Protein AF-A0A957WXP5-F1 (afdb_monomer_lite)

pLDDT: mean 78.43, std 17.13, range [43.69, 98.06]

Sequence (243 aa):
KDAPKIRSYVQGLFPPSYQPEFGELLRRISRIWQAFFRGQILLCLIIGVSTWLSLELAGMPGALILGAVAGALEIVPNLGPTLAMIPAVIVALIQGSDVLGPMGIDNVSFALITVGIYFLIQQLENNIIVPRVIGDSVNLHPIIVICGVVVGFSVGGVLGAFLAAPVIASMRVIGGYIHAKLLDYPPFQGRIGAEKPRIRSYRRTLKGEEIRRMLPTTNPTPQPSTERAPEEDSPPSTAPAST

Foldseek 3Di:
DCVVVVLVVVLVVDDPVCSVVVVVLVVLLVVLVVLLVQLQLVQLVVQLVLQLVLCVVQQQVPSNVLSNQLSVQSLQPPRSLVVSLVVSLVSLQPPNGPPCVVVVDHSNNSSVVSVVSSVVSSVCCVPPSCCVSNNPLQPDDVVQLVVQLVVLCVVPNPVRNSCSRSVVSSVVLVVLQVVCVVVVHDSDPDDDPPPVPPPPVPPPPPDPVNVVVPDPPDDDDDDDDDDDDDDDDDDDDDDDDDD

Radius of gyration: 37.18 Å; chains: 1; bounding box: 56×108×108 Å

Secondary structure (DSSP, 8-state):
--HHHHHHHHHHTS-GGGHHHHHHHHHHHHHHHHHHHHHHHHHHHHHHHHHHHHHHHTT-TTHHHHHHHHHHHTTSTTHHHHHHHHHHHHHHHHH--TTTGGGT--HHHHHHHHHHHHHHHHHHIIIIIHHHHHGGGG---HHHHHHHHHHHHHHHHHHHHHHHHHHHHHHHHHHHHHHHHHTT--TT-S-SS--------------HHHHHHHS---PPPPPPP-PPPP-PPP---------

Structure (mmCIF, N/CA/C/O backbone):
data_AF-A0A957WXP5-F1
#
_entry.id   AF-A0A957WXP5-F1
#
loop_
_atom_site.group_PDB
_atom_site.id
_atom_site.type_symbol
_atom_site.label_atom_id
_atom_site.label_alt_id
_atom_site.label_comp_id
_atom_site.label_asym_id
_atom_site.label_entity_id
_atom_site.label_seq_id
_atom_site.pdbx_PDB_ins_code
_atom_site.Cartn_x
_atom_site.Cartn_y
_atom_site.Cartn_z
_atom_site.occupancy
_atom_site.B_iso_or_equiv
_atom_site.auth_seq_id
_atom_site.auth_comp_id
_atom_site.auth_asym_id
_atom_site.auth_atom_id
_atom_site.pdbx_PDB_model_num
ATOM 1 N N . LYS A 1 1 ? -16.468 19.053 15.574 1.00 52.50 1 LYS A N 1
ATOM 2 C CA . LYS A 1 1 ? -16.914 19.664 16.854 1.00 52.50 1 LYS A CA 1
ATOM 3 C C . LYS A 1 1 ? -18.013 18.836 17.548 1.00 52.50 1 LYS A C 1
ATOM 5 O O . LYS A 1 1 ? -18.271 19.085 18.717 1.00 52.50 1 LYS A O 1
ATOM 10 N N . ASP A 1 2 ? -18.561 17.795 16.903 1.00 60.50 2 ASP A N 1
ATOM 11 C CA . ASP A 1 2 ? -19.749 17.060 17.395 1.00 60.50 2 ASP A CA 1
ATOM 12 C C . ASP A 1 2 ? -19.465 15.721 18.087 1.00 60.50 2 ASP A C 1
ATOM 14 O O . ASP A 1 2 ? -20.341 15.160 18.742 1.00 60.50 2 ASP A O 1
ATOM 18 N N . ALA A 1 3 ? -18.219 15.242 18.028 1.00 62.47 3 ALA A N 1
ATOM 19 C CA . ALA A 1 3 ? -17.779 14.031 18.718 1.00 62.47 3 ALA A CA 1
ATOM 20 C C . ALA A 1 3 ? -18.178 13.957 20.214 1.00 62.47 3 ALA A C 1
ATOM 22 O O . ALA A 1 3 ? -18.646 12.897 20.636 1.00 62.47 3 ALA A O 1
ATOM 23 N N . PRO A 1 4 ? -18.068 15.030 21.032 1.00 65.81 4 PRO A N 1
ATOM 24 C CA . PRO A 1 4 ? -18.479 14.954 22.435 1.00 65.81 4 PRO A CA 1
ATOM 25 C C . PRO A 1 4 ? -20.002 14.866 22.621 1.00 65.81 4 PRO A C 1
ATOM 27 O O . PRO A 1 4 ? -20.442 14.173 23.534 1.00 65.81 4 PRO A O 1
ATOM 30 N N . LYS A 1 5 ? -20.804 15.494 21.744 1.00 66.56 5 LYS A N 1
ATOM 31 C CA . LYS A 1 5 ? -22.279 15.464 21.811 1.00 66.56 5 LYS A CA 1
ATOM 32 C C . LYS A 1 5 ? -22.851 14.107 21.396 1.00 66.56 5 LYS A C 1
ATOM 34 O O . LYS A 1 5 ? -23.776 13.610 22.031 1.00 66.56 5 LYS A O 1
ATOM 39 N N 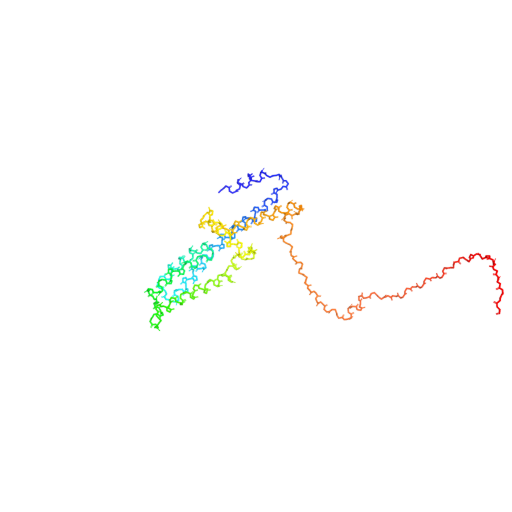. ILE A 1 6 ? -22.272 13.484 20.368 1.00 66.31 6 ILE A N 1
ATOM 40 C CA . ILE A 1 6 ? -22.652 12.129 19.939 1.00 66.31 6 ILE A CA 1
ATOM 41 C C . ILE A 1 6 ? -22.314 11.126 21.047 1.00 66.31 6 ILE A C 1
ATOM 43 O O . ILE A 1 6 ? -23.125 10.265 21.377 1.00 66.31 6 ILE A O 1
ATOM 47 N N . ARG A 1 7 ? -21.149 11.278 21.689 1.00 62.97 7 ARG A N 1
ATOM 48 C CA . ARG A 1 7 ? -20.733 10.408 22.795 1.00 62.97 7 ARG A CA 1
ATOM 49 C C . ARG A 1 7 ? -21.708 10.457 23.973 1.00 62.97 7 ARG A C 1
ATOM 51 O O . ARG A 1 7 ? -22.069 9.399 24.475 1.00 62.97 7 ARG A O 1
ATOM 58 N N . SER A 1 8 ? -22.146 11.644 24.395 1.00 65.00 8 SER A N 1
ATOM 59 C CA . SER A 1 8 ? -23.083 11.783 25.518 1.00 65.00 8 SER A CA 1
ATOM 60 C C . SER A 1 8 ? -24.491 11.283 25.182 1.00 65.00 8 SER A C 1
ATOM 62 O O . SER A 1 8 ? -25.132 10.676 26.033 1.00 65.00 8 SER A O 1
ATOM 64 N N . TYR A 1 9 ? -24.954 11.475 23.942 1.00 67.94 9 TYR A N 1
ATOM 65 C CA . TYR A 1 9 ? -26.257 10.972 23.495 1.00 67.94 9 TYR A CA 1
ATOM 66 C C . TYR A 1 9 ? -26.295 9.439 23.450 1.00 67.94 9 TYR A C 1
ATOM 68 O O . TYR A 1 9 ? -27.204 8.821 23.995 1.00 67.94 9 TYR A O 1
ATOM 76 N N . VAL A 1 10 ? -25.260 8.811 22.881 1.00 62.38 10 VAL A N 1
ATOM 77 C CA . VAL A 1 10 ? -25.168 7.346 22.810 1.00 62.38 10 VAL A CA 1
ATOM 78 C C . VAL A 1 10 ? -24.965 6.727 24.200 1.00 62.38 10 VAL A C 1
ATOM 80 O O . VAL A 1 10 ? -25.511 5.665 24.477 1.00 62.38 10 VAL A O 1
ATOM 83 N N . GLN A 1 11 ? -24.243 7.393 25.110 1.00 59.03 11 GLN A N 1
ATOM 84 C CA . GLN A 1 11 ? -24.116 6.943 26.504 1.00 59.03 11 GLN A CA 1
ATOM 85 C C . GLN A 1 11 ? -25.453 6.973 27.261 1.00 59.03 11 GLN A C 1
ATOM 87 O O . GLN A 1 11 ? -25.699 6.087 28.076 1.00 59.03 11 GLN A O 1
ATOM 92 N N . GLY A 1 12 ? -26.330 7.935 26.961 1.00 62.00 12 GLY A N 1
ATOM 93 C CA . GLY A 1 12 ? -27.662 8.043 27.564 1.00 62.00 12 GLY A CA 1
ATOM 94 C C . GLY A 1 12 ? -28.645 6.936 27.165 1.00 62.00 12 GLY A C 1
ATOM 95 O O . GLY A 1 12 ? -29.648 6.756 27.847 1.00 62.00 12 GLY A O 1
ATOM 96 N N . LEU A 1 13 ? -28.357 6.172 26.105 1.00 69.25 13 LEU A N 1
ATOM 97 C CA . LEU A 1 13 ? -29.184 5.038 25.667 1.00 69.25 13 LEU A CA 1
ATOM 98 C C . LEU A 1 13 ? -28.943 3.759 26.488 1.00 69.25 13 LEU A C 1
ATOM 100 O O . LEU A 1 13 ? -29.697 2.799 26.351 1.00 69.25 13 LEU A O 1
ATOM 104 N N . PHE A 1 14 ? -27.909 3.733 27.337 1.00 63.19 14 PHE A N 1
ATOM 105 C CA . PHE A 1 14 ? -27.557 2.574 28.158 1.00 63.19 14 PHE A CA 1
ATOM 106 C C . PHE A 1 14 ? -27.759 2.852 29.657 1.00 63.19 14 PHE A C 1
ATOM 108 O O . PHE A 1 14 ? -27.461 3.958 30.118 1.00 63.19 14 PHE A O 1
ATOM 115 N N . PRO A 1 15 ? -28.199 1.847 30.444 1.00 70.56 15 PRO A N 1
ATOM 116 C CA . PRO A 1 15 ? -28.320 1.966 31.895 1.00 70.56 15 PRO A CA 1
ATOM 117 C C . PRO A 1 15 ? -27.010 2.452 32.549 1.00 70.56 15 PRO A C 1
ATOM 119 O O . PRO A 1 15 ? -25.931 2.040 32.102 1.00 70.56 15 PRO A O 1
ATOM 122 N N . PRO A 1 16 ? -27.067 3.257 33.632 1.00 66.12 16 PRO A N 1
ATOM 123 C CA . PRO A 1 16 ? -25.885 3.825 34.296 1.00 66.12 16 PRO A CA 1
ATOM 124 C C . PRO A 1 16 ? -24.808 2.788 34.645 1.00 66.12 16 PRO A C 1
ATOM 126 O O . PRO A 1 16 ? -23.617 3.058 34.502 1.00 66.12 16 PRO A O 1
ATOM 129 N N . SER A 1 17 ? -25.229 1.573 35.010 1.00 66.12 17 SER A N 1
ATOM 130 C CA . SER A 1 17 ? -24.358 0.447 35.367 1.00 66.12 17 SER A CA 1
ATOM 131 C C . SER A 1 17 ? -23.424 -0.008 34.237 1.00 66.12 17 SER A C 1
ATOM 133 O O . SER A 1 17 ? -22.378 -0.584 34.510 1.00 66.12 17 SER A O 1
ATOM 135 N N . TYR A 1 18 ? -23.762 0.268 32.972 1.00 70.81 18 TYR A N 1
ATOM 136 C CA . TYR A 1 18 ? -23.000 -0.185 31.800 1.00 70.81 18 TYR A CA 1
ATOM 137 C C . TYR A 1 18 ? -22.227 0.927 31.080 1.00 70.81 18 TYR A C 1
ATOM 139 O O . TYR A 1 18 ? -21.412 0.645 30.198 1.00 70.81 18 TYR A O 1
ATOM 147 N N . GLN A 1 19 ? -22.419 2.191 31.462 1.00 72.94 19 GLN A N 1
ATOM 148 C CA . GLN A 1 19 ? -21.689 3.315 30.872 1.00 72.94 19 GLN A CA 1
ATOM 149 C C . GLN A 1 19 ? -20.150 3.224 30.950 1.00 72.94 19 GLN A C 1
ATOM 151 O O . GLN A 1 19 ? -19.507 3.574 29.951 1.00 72.94 19 GLN A O 1
ATOM 156 N N . PRO A 1 20 ? -19.515 2.761 32.050 1.00 76.00 20 PRO A N 1
ATOM 157 C CA . PRO A 1 20 ? -18.055 2.644 32.089 1.00 76.00 20 PRO A CA 1
ATOM 158 C C . PRO A 1 20 ? -17.523 1.583 31.112 1.00 76.00 20 PRO A C 1
ATOM 160 O O . PRO A 1 20 ? -16.516 1.821 30.440 1.00 76.00 20 PRO A O 1
ATOM 163 N N . GLU A 1 21 ? -18.230 0.459 30.961 1.00 79.94 21 GLU A N 1
ATOM 164 C CA . GLU A 1 21 ? -17.909 -0.589 29.984 1.00 79.94 21 GLU A CA 1
ATOM 165 C C . GLU A 1 21 ? -18.048 -0.082 28.546 1.00 79.94 21 GLU A C 1
ATOM 167 O O . GLU A 1 21 ? -17.151 -0.255 27.720 1.00 79.94 21 GLU A O 1
ATOM 172 N N . PHE A 1 22 ? -19.151 0.603 28.246 1.00 80.25 22 PHE A N 1
ATOM 173 C CA . PHE A 1 22 ? -19.397 1.156 26.920 1.00 80.25 22 PHE A CA 1
ATOM 174 C C . PHE A 1 22 ? -18.365 2.233 26.545 1.00 80.25 22 PHE A C 1
ATOM 176 O O . PHE A 1 22 ? -17.876 2.293 25.414 1.00 80.25 22 PHE A O 1
ATOM 183 N N . GLY A 1 23 ? -17.960 3.057 27.517 1.00 83.25 23 GLY A N 1
ATOM 184 C CA . GLY A 1 23 ? -16.882 4.028 27.341 1.00 83.25 23 GLY A CA 1
ATOM 185 C C . GLY A 1 23 ? -15.530 3.381 27.022 1.00 83.25 23 GLY A C 1
ATOM 186 O O . GLY A 1 23 ? -14.735 3.960 26.281 1.00 83.25 23 GLY A O 1
ATOM 187 N N . GLU A 1 24 ? -15.248 2.194 27.556 1.00 84.75 24 GLU A N 1
ATOM 188 C CA . GLU A 1 24 ? -14.055 1.412 27.214 1.00 84.75 24 GLU A CA 1
ATOM 189 C C . GLU A 1 24 ? -14.157 0.777 25.820 1.00 84.75 24 GLU A C 1
ATOM 191 O O . GLU A 1 24 ? -13.215 0.883 25.032 1.00 84.75 24 GLU A O 1
ATOM 196 N N . LEU A 1 25 ? -15.317 0.214 25.465 1.00 86.56 25 LEU A N 1
ATOM 197 C CA . LEU A 1 25 ? -15.583 -0.329 24.130 1.00 86.56 25 LEU A CA 1
ATOM 198 C C . LEU A 1 25 ? -15.336 0.719 23.033 1.00 86.56 25 LEU A C 1
ATOM 200 O O . LEU A 1 25 ? -14.563 0.482 22.101 1.00 86.56 25 LEU A O 1
ATOM 204 N N . LEU A 1 26 ? -15.924 1.911 23.180 1.00 86.44 26 LEU A N 1
ATOM 205 C CA . LEU A 1 26 ? -15.733 3.014 22.236 1.00 86.44 26 LEU A CA 1
ATOM 206 C C . LEU A 1 26 ? -14.275 3.475 22.153 1.00 86.44 26 LEU A C 1
ATOM 208 O O . LEU A 1 26 ? -13.793 3.797 21.067 1.00 86.44 26 LEU A O 1
ATOM 212 N N . ARG A 1 27 ? -13.551 3.500 23.280 1.00 88.12 27 ARG A N 1
ATOM 213 C CA . ARG A 1 27 ? -12.121 3.849 23.294 1.00 88.12 27 ARG A CA 1
ATOM 214 C C . ARG A 1 27 ? -11.290 2.845 22.498 1.00 88.12 27 ARG A C 1
ATOM 216 O O . ARG A 1 27 ? -10.410 3.262 21.746 1.00 88.12 27 ARG A O 1
ATOM 223 N N . ARG A 1 28 ? -11.579 1.547 22.620 1.00 86.69 28 ARG A N 1
ATOM 224 C CA . ARG A 1 28 ? -10.890 0.487 21.865 1.00 86.69 28 ARG A CA 1
ATOM 225 C C . ARG A 1 28 ? -11.167 0.578 20.370 1.00 86.69 28 ARG A C 1
ATOM 227 O O . ARG A 1 28 ? -10.219 0.551 19.592 1.00 86.69 28 ARG A O 1
ATOM 234 N N . ILE A 1 29 ? -12.429 0.762 19.984 1.00 88.94 29 ILE A N 1
ATOM 235 C CA . ILE A 1 29 ? -12.810 0.971 18.581 1.00 88.94 29 ILE A CA 1
ATOM 236 C C . ILE A 1 29 ? -12.100 2.214 18.037 1.00 88.94 29 ILE A C 1
ATOM 238 O O . ILE A 1 29 ? -11.367 2.119 17.061 1.00 88.94 29 ILE A O 1
ATOM 242 N N . SER A 1 30 ? -12.208 3.362 18.709 1.00 88.88 30 SER A N 1
ATOM 243 C CA . SER A 1 30 ? -11.551 4.603 18.274 1.00 88.88 30 SER A CA 1
ATOM 244 C C . SER A 1 30 ? -10.040 4.431 18.073 1.00 88.88 30 SER A C 1
ATOM 246 O O . SER A 1 30 ? -9.492 4.888 17.070 1.00 88.88 30 SER A O 1
ATOM 248 N N . ARG A 1 31 ? -9.365 3.691 18.964 1.00 88.69 31 ARG A N 1
ATOM 249 C CA . ARG A 1 31 ? -7.939 3.372 18.820 1.00 88.69 31 ARG A CA 1
ATOM 250 C C . ARG A 1 31 ? -7.643 2.535 17.571 1.00 88.69 31 ARG A C 1
ATOM 252 O O . ARG A 1 31 ? -6.648 2.818 16.913 1.00 88.69 31 ARG A O 1
ATOM 259 N N . ILE A 1 32 ? -8.483 1.552 17.236 1.00 87.56 32 ILE A N 1
ATOM 260 C CA . ILE A 1 32 ? -8.343 0.740 16.012 1.00 87.56 32 ILE A CA 1
ATOM 261 C C . ILE A 1 32 ? -8.398 1.638 14.777 1.00 87.56 32 ILE A C 1
ATOM 263 O O . ILE A 1 32 ? -7.492 1.594 13.952 1.00 87.56 32 ILE A O 1
ATOM 267 N N . TRP A 1 33 ? -9.418 2.491 14.677 1.00 91.12 33 TRP A N 1
ATOM 268 C CA . TRP A 1 33 ? -9.584 3.385 13.529 1.00 91.12 33 TRP A CA 1
ATOM 269 C C . TRP A 1 33 ? -8.433 4.393 13.418 1.00 91.12 33 TRP A C 1
ATOM 271 O O . TRP A 1 33 ? -7.872 4.572 12.339 1.00 91.12 33 TRP A O 1
ATOM 281 N N . GLN A 1 34 ? -8.020 5.008 14.531 1.00 90.50 34 GLN A N 1
ATOM 282 C CA . GLN A 1 34 ? -6.881 5.933 14.548 1.00 90.50 34 GLN A CA 1
ATOM 283 C C . GLN A 1 34 ? -5.570 5.254 14.138 1.00 90.50 34 GLN A C 1
ATOM 285 O O . GLN A 1 34 ? -4.798 5.834 13.377 1.00 90.50 34 GLN A O 1
ATOM 290 N N . ALA A 1 35 ? -5.310 4.045 14.642 1.00 87.25 35 ALA A N 1
ATOM 291 C CA . ALA A 1 35 ? -4.121 3.281 14.287 1.00 87.25 35 ALA A CA 1
ATOM 292 C C . ALA A 1 35 ? -4.142 2.871 12.810 1.00 87.25 35 ALA A C 1
ATOM 294 O O . ALA A 1 35 ? -3.138 3.046 12.130 1.00 87.25 35 ALA A O 1
ATOM 295 N N . PHE A 1 36 ? -5.290 2.409 12.306 1.00 87.38 36 PHE A N 1
ATOM 296 C CA . PHE A 1 36 ? -5.464 2.014 10.911 1.00 87.38 36 PHE A CA 1
ATOM 297 C C . PHE A 1 36 ? -5.185 3.169 9.946 1.00 87.38 36 PHE A C 1
ATOM 299 O O . PHE A 1 36 ? -4.319 3.038 9.091 1.00 87.38 36 PHE A O 1
ATOM 306 N N . PHE A 1 37 ? -5.832 4.328 10.113 1.00 90.25 37 PHE A N 1
ATOM 307 C CA . PHE A 1 37 ? -5.615 5.460 9.202 1.00 90.25 37 PHE A CA 1
ATOM 308 C C . PHE A 1 37 ? -4.179 5.989 9.244 1.00 90.25 37 PHE A C 1
ATOM 310 O O . PHE A 1 37 ? -3.608 6.312 8.205 1.00 90.25 37 PHE A O 1
ATOM 317 N N . ARG A 1 38 ? -3.575 6.061 10.439 1.00 91.38 38 ARG A N 1
ATOM 318 C CA . ARG A 1 38 ? -2.167 6.462 10.584 1.00 91.38 38 ARG A CA 1
ATOM 319 C C . ARG A 1 38 ? -1.230 5.456 9.922 1.00 91.38 38 ARG A C 1
ATOM 321 O O . ARG A 1 38 ? -0.284 5.867 9.260 1.00 91.38 38 ARG A O 1
ATOM 328 N N . GLY A 1 39 ? -1.508 4.167 10.102 1.00 89.50 39 GLY A N 1
ATOM 329 C CA . GLY A 1 39 ? -0.775 3.081 9.468 1.00 89.50 39 GLY A CA 1
ATOM 330 C C . GLY A 1 39 ? -0.881 3.147 7.951 1.00 89.50 39 GLY A C 1
ATOM 331 O O . GLY A 1 39 ? 0.145 3.091 7.286 1.00 89.50 39 GLY A O 1
ATOM 332 N N . GLN A 1 40 ? -2.081 3.368 7.409 1.00 90.38 40 GLN A N 1
ATOM 333 C CA . GLN A 1 40 ? -2.288 3.409 5.964 1.00 90.38 40 GLN A CA 1
ATOM 334 C C . GLN A 1 40 ? -1.543 4.562 5.299 1.00 90.38 40 GLN A C 1
ATOM 336 O O . GLN A 1 40 ? -0.856 4.350 4.309 1.00 90.38 40 GLN A O 1
ATOM 341 N N . ILE A 1 41 ? -1.631 5.773 5.857 1.00 93.31 41 ILE A N 1
ATOM 342 C CA . ILE A 1 41 ? -0.913 6.936 5.314 1.00 93.31 41 ILE A CA 1
ATOM 343 C C . ILE A 1 41 ? 0.596 6.668 5.297 1.00 93.31 41 ILE A C 1
ATOM 345 O O . ILE A 1 41 ? 1.278 6.993 4.326 1.00 93.31 41 ILE A O 1
ATOM 349 N N . LEU A 1 42 ? 1.115 6.050 6.363 1.00 93.94 42 LEU A N 1
ATOM 350 C CA . LEU A 1 42 ? 2.520 5.672 6.440 1.00 93.94 42 LEU A CA 1
ATOM 351 C C . LEU A 1 42 ? 2.876 4.593 5.406 1.00 93.94 42 LEU A C 1
ATOM 353 O O . LEU A 1 42 ? 3.926 4.696 4.781 1.00 93.94 42 LEU A O 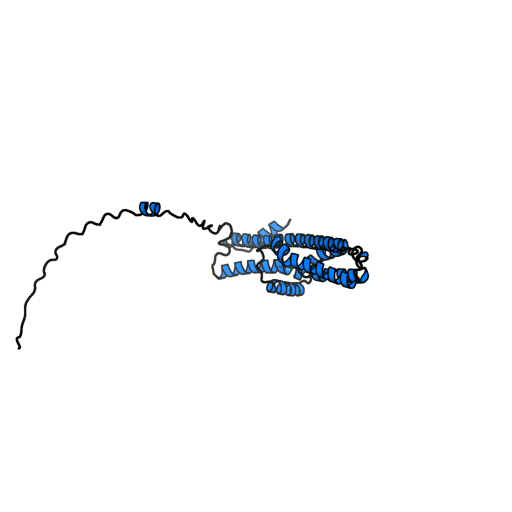1
ATOM 357 N N . LEU A 1 43 ? 2.007 3.600 5.195 1.00 91.56 43 LEU A N 1
ATOM 358 C CA . LEU A 1 43 ? 2.188 2.551 4.190 1.00 91.56 43 LEU A CA 1
ATOM 359 C C . LEU A 1 43 ? 2.254 3.146 2.780 1.00 91.56 43 LEU A C 1
ATOM 361 O O . LEU A 1 43 ? 3.240 2.929 2.084 1.00 91.56 43 LEU A O 1
ATOM 365 N N . CYS A 1 44 ? 1.282 3.986 2.412 1.00 94.12 44 CYS A N 1
ATOM 366 C CA . CYS A 1 44 ? 1.252 4.693 1.132 1.00 94.12 44 CYS A CA 1
ATOM 367 C C . CYS A 1 44 ? 2.546 5.475 0.878 1.00 94.12 44 CYS A C 1
ATOM 369 O O . CYS A 1 44 ? 3.104 5.428 -0.218 1.00 94.12 44 CYS A O 1
ATOM 371 N N . LEU A 1 45 ? 3.055 6.169 1.902 1.00 95.81 45 LEU A N 1
ATOM 372 C CA . LEU A 1 45 ? 4.300 6.924 1.796 1.00 95.81 45 LEU A CA 1
ATOM 373 C C . LEU A 1 45 ? 5.516 6.004 1.625 1.00 95.81 45 LEU A C 1
ATOM 375 O O . LEU A 1 45 ? 6.343 6.244 0.749 1.00 95.81 45 LEU A O 1
ATOM 379 N N . ILE A 1 46 ? 5.631 4.955 2.445 1.00 95.06 46 ILE A N 1
ATOM 380 C CA . ILE A 1 46 ? 6.756 4.013 2.387 1.00 95.06 46 ILE A CA 1
ATOM 381 C C . ILE A 1 46 ? 6.783 3.296 1.036 1.00 95.06 46 ILE A C 1
ATOM 383 O O . ILE A 1 46 ? 7.836 3.237 0.401 1.00 95.06 46 ILE A O 1
ATOM 387 N N . ILE A 1 47 ? 5.644 2.777 0.575 1.00 94.81 47 ILE A N 1
ATOM 388 C CA . ILE A 1 47 ? 5.542 2.056 -0.698 1.00 94.81 47 ILE A CA 1
ATOM 389 C C . ILE A 1 47 ? 5.790 2.997 -1.873 1.00 94.81 47 ILE A C 1
ATOM 391 O O . ILE A 1 47 ? 6.588 2.668 -2.748 1.00 94.81 47 ILE A O 1
ATOM 395 N N . GLY A 1 48 ? 5.211 4.199 -1.869 1.00 96.19 48 GLY A N 1
ATOM 396 C CA . GLY A 1 48 ? 5.439 5.156 -2.950 1.00 96.19 48 GLY A CA 1
ATOM 397 C C . GLY A 1 48 ? 6.901 5.593 -3.069 1.00 96.19 48 GLY A C 1
ATOM 398 O O . GLY A 1 48 ? 7.469 5.569 -4.161 1.00 96.19 48 GLY A O 1
ATOM 399 N N . VAL A 1 49 ? 7.548 5.921 -1.944 1.00 97.81 49 VAL A N 1
ATOM 400 C CA . VAL A 1 49 ? 8.960 6.342 -1.922 1.00 97.81 49 VAL A CA 1
ATOM 401 C C . VAL A 1 49 ? 9.900 5.183 -2.251 1.00 97.81 49 VAL A C 1
ATOM 403 O O . VAL A 1 49 ? 10.827 5.361 -3.036 1.00 97.81 49 VAL A O 1
ATOM 406 N N . SER A 1 50 ? 9.674 3.993 -1.688 1.00 96.31 50 SER A N 1
ATOM 407 C CA . SER A 1 50 ? 10.512 2.821 -1.982 1.00 96.31 50 SER A CA 1
ATOM 408 C C . SER A 1 50 ? 10.399 2.387 -3.441 1.00 96.31 50 SER A C 1
ATOM 410 O O . SER A 1 50 ? 11.417 2.065 -4.052 1.00 96.31 50 SER A O 1
ATOM 412 N N . THR A 1 51 ? 9.199 2.449 -4.022 1.00 96.62 51 THR A N 1
ATOM 413 C CA . THR A 1 51 ? 8.969 2.167 -5.443 1.00 96.62 51 THR A CA 1
ATOM 414 C C . THR A 1 51 ? 9.651 3.202 -6.321 1.00 96.62 51 THR A C 1
ATOM 416 O O . THR A 1 51 ? 10.399 2.821 -7.217 1.00 96.62 51 THR A O 1
ATOM 419 N N . TRP A 1 52 ? 9.466 4.497 -6.037 1.00 97.88 52 TRP A N 1
ATOM 420 C CA . TRP A 1 52 ? 10.151 5.559 -6.775 1.00 97.88 52 TRP A CA 1
ATOM 421 C C . TRP A 1 52 ? 11.666 5.358 -6.754 1.00 97.88 52 TRP A C 1
ATOM 423 O O . TRP A 1 52 ? 12.264 5.255 -7.817 1.00 97.88 52 TRP A O 1
ATOM 433 N N . LEU A 1 53 ? 12.276 5.226 -5.572 1.00 98.06 53 LEU A N 1
ATOM 434 C CA . LEU A 1 53 ? 13.726 5.066 -5.451 1.00 98.06 53 LEU A CA 1
ATOM 435 C C . LEU A 1 53 ? 14.231 3.820 -6.178 1.00 98.06 53 LEU A C 1
ATOM 437 O O . LEU A 1 53 ? 15.256 3.871 -6.846 1.00 98.06 53 LEU A O 1
ATOM 441 N N . SER A 1 54 ? 13.511 2.704 -6.074 1.00 97.44 54 SER A N 1
ATOM 442 C CA . SER A 1 54 ? 13.931 1.446 -6.696 1.00 97.44 54 SER A CA 1
ATOM 443 C C . SER A 1 54 ? 13.854 1.511 -8.225 1.00 97.44 54 SER A C 1
ATOM 445 O O . SER A 1 54 ? 14.752 1.021 -8.904 1.00 97.44 54 SER A O 1
ATOM 447 N N . LEU A 1 55 ? 12.810 2.145 -8.769 1.00 97.31 55 LEU A N 1
ATOM 448 C CA . LEU A 1 55 ? 12.651 2.360 -10.209 1.00 97.31 55 LEU A CA 1
ATOM 449 C C . LEU A 1 55 ? 13.625 3.417 -10.746 1.00 97.31 55 LEU A C 1
ATOM 451 O O . LEU A 1 55 ? 14.188 3.227 -11.819 1.00 97.31 55 LEU A O 1
ATOM 455 N N . GLU A 1 56 ? 13.869 4.489 -9.993 1.00 97.62 56 GLU A N 1
ATOM 456 C CA . GLU A 1 56 ? 14.841 5.536 -10.330 1.00 97.62 56 GLU A CA 1
ATOM 457 C C . GLU A 1 56 ? 16.255 4.949 -10.426 1.00 97.62 56 GLU A C 1
ATOM 459 O O . GLU A 1 56 ? 16.953 5.159 -11.413 1.00 97.62 56 GLU A O 1
ATOM 464 N N . LEU A 1 57 ? 16.654 4.130 -9.445 1.00 96.69 57 LEU A N 1
ATOM 465 C CA . LEU A 1 57 ? 17.942 3.429 -9.457 1.00 96.69 57 LEU A CA 1
ATOM 466 C C . LEU A 1 57 ? 18.070 2.450 -10.630 1.00 96.69 57 LEU A C 1
ATOM 468 O O . LEU A 1 57 ? 19.174 2.212 -11.115 1.00 96.69 57 LEU A O 1
ATOM 472 N N . ALA A 1 58 ? 16.952 1.893 -11.094 1.00 95.44 58 ALA A N 1
ATOM 473 C CA . ALA A 1 58 ? 16.902 1.038 -12.272 1.00 95.44 58 ALA A CA 1
ATOM 474 C C . ALA A 1 58 ? 16.840 1.832 -13.596 1.00 95.44 58 ALA A C 1
ATOM 476 O O . ALA A 1 58 ? 16.804 1.223 -14.665 1.00 95.44 58 ALA A O 1
ATOM 477 N N . GLY A 1 59 ? 16.826 3.169 -13.550 1.00 95.50 59 GLY A N 1
ATOM 478 C CA . GLY A 1 59 ? 16.759 4.040 -14.724 1.00 95.50 59 GLY A CA 1
ATOM 479 C C . GLY A 1 59 ? 15.398 4.036 -15.418 1.00 95.50 59 GLY A C 1
ATOM 480 O O . GLY A 1 59 ? 15.350 4.106 -16.640 1.00 95.50 59 GLY A O 1
ATOM 481 N N . MET A 1 60 ? 14.305 3.870 -14.670 1.00 97.31 60 MET A N 1
ATOM 482 C CA . MET A 1 60 ? 12.947 3.841 -15.217 1.00 97.31 60 MET A CA 1
ATOM 483 C C . MET A 1 60 ? 12.463 5.247 -15.616 1.00 97.31 60 MET A C 1
ATOM 485 O O . MET A 1 60 ? 12.331 6.112 -14.740 1.00 97.31 60 MET A O 1
ATOM 489 N N . PRO A 1 61 ? 12.064 5.467 -16.881 1.00 95.31 61 PRO A N 1
ATOM 490 C CA . PRO A 1 61 ? 11.451 6.721 -17.296 1.00 95.31 61 PRO A CA 1
ATOM 491 C C . PRO A 1 61 ? 10.166 7.005 -16.509 1.00 95.31 61 PRO A C 1
ATOM 493 O O . PRO A 1 61 ? 9.250 6.183 -16.437 1.00 95.31 61 PRO A O 1
ATOM 496 N N . GLY A 1 62 ? 10.085 8.184 -15.890 1.00 95.44 62 GLY A N 1
ATOM 497 C CA . GLY A 1 62 ? 8.921 8.565 -15.085 1.00 95.44 62 GLY A CA 1
ATOM 498 C C . GLY A 1 62 ? 8.786 7.803 -13.760 1.00 95.44 62 GLY A C 1
ATOM 499 O O . GLY A 1 62 ? 7.676 7.723 -13.226 1.00 95.44 62 GLY A O 1
ATOM 500 N N . ALA A 1 63 ? 9.886 7.279 -13.202 1.00 97.12 63 ALA A N 1
ATOM 501 C CA . ALA A 1 63 ? 9.913 6.565 -11.920 1.00 97.12 63 ALA A CA 1
ATOM 502 C C . ALA A 1 63 ? 9.147 7.282 -10.794 1.00 97.12 63 ALA A C 1
ATOM 504 O O . ALA A 1 63 ? 8.425 6.635 -10.037 1.00 97.12 63 ALA A O 1
ATOM 505 N N . LEU A 1 64 ? 9.253 8.614 -10.697 1.00 97.56 64 LEU A N 1
ATOM 506 C CA . LEU A 1 64 ? 8.538 9.405 -9.688 1.00 97.56 64 LEU A CA 1
ATOM 507 C C . LEU A 1 64 ? 7.014 9.306 -9.832 1.00 97.56 64 LEU A C 1
ATOM 509 O O . LEU A 1 64 ? 6.307 9.149 -8.838 1.00 97.56 64 LEU A O 1
ATOM 513 N N . ILE A 1 65 ? 6.503 9.376 -11.065 1.00 97.44 65 ILE A N 1
ATOM 514 C CA . ILE A 1 65 ? 5.065 9.263 -11.343 1.00 97.44 65 ILE A CA 1
ATOM 515 C C . ILE A 1 65 ? 4.596 7.848 -11.006 1.00 97.44 65 ILE A C 1
ATOM 517 O O . ILE A 1 65 ? 3.583 7.685 -10.329 1.00 97.44 65 ILE A O 1
ATOM 521 N N . LEU A 1 66 ? 5.351 6.828 -11.421 1.00 96.69 66 LEU A N 1
ATOM 522 C CA . LEU A 1 66 ? 5.037 5.430 -11.124 1.00 96.69 66 LEU A CA 1
ATOM 523 C C . LEU A 1 66 ? 5.059 5.146 -9.615 1.00 96.69 66 LEU A C 1
ATOM 525 O O . LEU A 1 66 ? 4.149 4.499 -9.105 1.00 96.69 66 LEU A O 1
ATOM 529 N N . GLY A 1 67 ? 6.035 5.687 -8.884 1.00 96.75 67 GLY A N 1
ATOM 530 C CA . GLY A 1 67 ? 6.091 5.595 -7.426 1.00 96.75 67 GLY A CA 1
ATOM 531 C C . GLY A 1 67 ? 4.929 6.318 -6.742 1.00 96.75 67 GLY A C 1
ATOM 532 O O . GLY A 1 67 ? 4.324 5.775 -5.820 1.00 96.75 67 GLY A O 1
ATOM 533 N N . ALA A 1 68 ? 4.538 7.501 -7.221 1.00 96.88 68 ALA A N 1
ATOM 534 C CA . ALA A 1 68 ? 3.361 8.204 -6.708 1.00 96.88 68 ALA A CA 1
ATOM 535 C C . ALA A 1 68 ? 2.065 7.409 -6.946 1.00 96.88 68 ALA A C 1
ATOM 537 O O . ALA A 1 68 ? 1.234 7.306 -6.043 1.00 96.88 68 ALA A O 1
ATOM 538 N N . VAL A 1 69 ? 1.910 6.802 -8.128 1.00 95.44 69 VAL A N 1
ATOM 539 C CA . VAL A 1 69 ? 0.786 5.908 -8.444 1.00 95.44 69 VAL A CA 1
ATOM 540 C C . VAL A 1 69 ? 0.795 4.683 -7.531 1.00 95.44 69 VAL A C 1
ATOM 542 O O . VAL A 1 69 ? -0.249 4.348 -6.979 1.00 95.44 69 VAL A O 1
ATOM 545 N N . ALA A 1 70 ? 1.954 4.059 -7.307 1.00 95.06 70 ALA A N 1
ATOM 546 C CA . ALA A 1 70 ? 2.084 2.930 -6.390 1.00 95.06 70 ALA A CA 1
ATOM 547 C C . ALA A 1 70 ? 1.647 3.296 -4.966 1.00 95.06 70 ALA A C 1
ATOM 549 O O . ALA A 1 70 ? 0.787 2.629 -4.398 1.00 95.06 70 ALA A O 1
ATOM 550 N N . GLY A 1 71 ? 2.150 4.409 -4.424 1.00 94.81 71 GLY A N 1
ATOM 551 C CA . GLY A 1 71 ? 1.753 4.892 -3.102 1.00 94.81 71 GLY A CA 1
ATOM 552 C C . GLY A 1 71 ? 0.268 5.263 -3.003 1.00 94.81 71 GLY A C 1
ATOM 553 O O . GLY A 1 71 ? -0.355 5.033 -1.969 1.00 94.81 71 GLY A O 1
ATOM 554 N N . ALA A 1 72 ? -0.330 5.807 -4.067 1.00 93.69 72 ALA A N 1
ATOM 555 C CA . ALA A 1 72 ? -1.757 6.127 -4.093 1.00 93.69 72 ALA A CA 1
ATOM 556 C C . ALA A 1 72 ? -2.638 4.869 -4.156 1.00 93.69 72 ALA A C 1
ATOM 558 O O . ALA A 1 72 ? -3.638 4.776 -3.443 1.00 93.69 72 ALA A O 1
ATOM 559 N N . LEU A 1 73 ? -2.264 3.889 -4.983 1.00 91.69 73 LEU A N 1
ATOM 560 C CA . LEU A 1 73 ? -2.980 2.619 -5.096 1.00 91.69 73 LEU A CA 1
ATOM 561 C C . LEU A 1 73 ? -2.834 1.762 -3.829 1.00 91.69 73 LEU A C 1
ATOM 563 O O . LEU A 1 73 ? -3.740 0.989 -3.517 1.00 91.69 73 LEU A O 1
ATOM 567 N N . GLU A 1 74 ? -1.771 1.975 -3.048 1.00 91.00 74 GLU A N 1
ATOM 568 C CA . GLU A 1 74 ? -1.564 1.358 -1.731 1.00 91.00 74 GLU A CA 1
ATOM 569 C C . GLU A 1 74 ? -2.658 1.698 -0.712 1.00 91.00 74 GLU A C 1
ATOM 571 O O . GLU A 1 74 ? -2.729 1.080 0.341 1.00 91.00 74 GLU A O 1
ATOM 576 N N . ILE A 1 75 ? -3.573 2.638 -0.992 1.00 86.38 75 ILE A N 1
ATOM 577 C CA . ILE A 1 75 ? -4.759 2.851 -0.145 1.00 86.38 75 ILE A CA 1
ATOM 578 C C . ILE A 1 75 ? -5.523 1.542 0.085 1.00 86.38 75 ILE A C 1
ATOM 580 O O . ILE A 1 75 ? -6.092 1.370 1.160 1.00 86.38 75 ILE A O 1
ATOM 584 N N . VAL A 1 76 ? -5.528 0.619 -0.881 1.00 81.19 76 VAL A N 1
ATOM 585 C CA . VAL A 1 76 ? -6.093 -0.720 -0.698 1.00 81.19 76 VAL A CA 1
ATOM 586 C C . VAL A 1 76 ? -4.947 -1.727 -0.516 1.00 81.19 76 VAL A C 1
ATOM 588 O O . VAL A 1 76 ? -4.311 -2.087 -1.511 1.00 81.19 76 VAL A O 1
ATOM 591 N N . PRO A 1 77 ? -4.698 -2.211 0.720 1.00 73.25 77 PRO A N 1
ATOM 592 C CA . PRO A 1 77 ? -3.562 -3.084 1.016 1.00 73.25 77 PRO A CA 1
ATOM 593 C C . PRO A 1 77 ? -3.507 -4.312 0.106 1.00 73.25 77 PRO A C 1
ATOM 595 O O . PRO A 1 77 ? -4.547 -4.921 -0.173 1.00 73.25 77 PRO A O 1
ATOM 598 N N . ASN A 1 78 ? -2.301 -4.723 -0.296 1.00 72.19 78 ASN A N 1
ATOM 599 C CA . ASN A 1 78 ? -2.003 -5.845 -1.207 1.00 72.19 78 ASN A CA 1
ATOM 600 C C . ASN A 1 78 ? -2.479 -5.672 -2.666 1.00 72.19 78 ASN A C 1
ATOM 602 O O . ASN A 1 78 ? -1.904 -6.265 -3.581 1.00 72.19 78 ASN A O 1
ATOM 606 N N . LEU A 1 79 ? -3.535 -4.891 -2.914 1.00 77.44 79 LEU A N 1
ATOM 607 C CA . LEU A 1 79 ? -4.021 -4.616 -4.270 1.00 77.44 79 LEU A CA 1
ATOM 608 C C . LEU A 1 79 ? -3.206 -3.509 -4.942 1.00 77.44 79 LEU A C 1
ATOM 610 O O . LEU A 1 79 ? -2.960 -3.583 -6.146 1.00 77.44 79 LEU A O 1
ATOM 614 N N . GLY A 1 80 ? -2.757 -2.523 -4.165 1.00 79.56 80 GLY A N 1
ATOM 615 C CA . GLY A 1 80 ? -2.012 -1.367 -4.651 1.00 79.56 80 GLY A CA 1
ATOM 616 C C . GLY A 1 80 ? -0.774 -1.693 -5.490 1.00 79.56 80 GLY A C 1
ATOM 617 O O . GLY A 1 80 ? -0.742 -1.319 -6.667 1.00 79.56 80 GLY A O 1
ATOM 618 N N . PRO A 1 81 ? 0.215 -2.429 -4.952 1.00 79.19 81 PRO A N 1
ATOM 619 C CA . PRO A 1 81 ? 1.474 -2.693 -5.645 1.00 79.19 81 PRO A CA 1
ATOM 620 C C . PRO A 1 81 ? 1.267 -3.593 -6.860 1.00 79.19 81 PRO A C 1
ATOM 622 O O . PRO A 1 81 ? 1.870 -3.374 -7.910 1.00 79.19 81 PRO A O 1
ATOM 625 N N . THR A 1 82 ? 0.349 -4.559 -6.750 1.00 86.06 82 THR A N 1
ATOM 626 C CA . THR A 1 82 ? -0.022 -5.458 -7.850 1.00 86.06 82 THR A CA 1
ATOM 627 C C . THR A 1 82 ? -0.579 -4.679 -9.042 1.00 86.06 82 THR A C 1
ATOM 629 O O . THR A 1 82 ? -0.190 -4.924 -10.183 1.00 86.06 82 THR A O 1
ATOM 632 N N . LEU A 1 83 ? -1.472 -3.714 -8.794 1.00 90.06 83 LEU A N 1
ATOM 633 C CA . LEU A 1 83 ? -2.047 -2.880 -9.851 1.00 90.06 83 LEU A CA 1
ATOM 634 C C . LEU A 1 83 ? -1.043 -1.856 -10.390 1.00 90.06 83 LEU A C 1
ATOM 636 O O . LEU A 1 83 ? -1.006 -1.626 -11.597 1.00 90.06 83 LEU A O 1
ATOM 640 N N . ALA A 1 84 ? -0.212 -1.272 -9.525 1.00 92.69 84 ALA A N 1
ATOM 641 C CA . ALA A 1 84 ? 0.810 -0.297 -9.906 1.00 92.69 84 ALA A CA 1
ATOM 642 C C . ALA A 1 84 ? 1.931 -0.897 -10.769 1.00 92.69 84 ALA A C 1
ATOM 644 O O . ALA A 1 84 ? 2.502 -0.210 -11.617 1.00 92.69 84 ALA A O 1
ATOM 645 N N . MET A 1 85 ? 2.204 -2.193 -10.606 1.00 95.12 85 MET A N 1
ATOM 646 C CA . MET A 1 85 ? 3.169 -2.918 -11.427 1.00 95.12 85 MET A CA 1
ATOM 647 C C . MET A 1 85 ? 2.776 -2.927 -12.912 1.00 95.12 85 MET A C 1
ATOM 649 O O . MET A 1 85 ? 3.653 -2.848 -13.766 1.00 95.12 85 MET A O 1
ATOM 653 N N . ILE A 1 86 ? 1.478 -2.979 -13.242 1.00 95.88 86 ILE A N 1
ATOM 654 C CA . ILE A 1 86 ? 0.993 -3.070 -14.631 1.00 95.88 86 ILE A CA 1
ATOM 655 C C . ILE A 1 86 ? 1.507 -1.907 -15.500 1.00 95.88 86 ILE A C 1
ATOM 657 O O . ILE A 1 86 ? 2.205 -2.177 -16.482 1.00 95.88 86 ILE A O 1
ATOM 661 N N . PRO A 1 87 ? 1.226 -0.625 -15.184 1.00 95.75 87 PRO A N 1
ATOM 662 C CA . PRO A 1 87 ? 1.742 0.484 -15.980 1.00 95.75 87 PRO A CA 1
ATOM 663 C C . PRO A 1 87 ? 3.272 0.561 -15.948 1.00 95.75 87 PRO A C 1
ATOM 665 O O . PRO A 1 87 ? 3.867 0.900 -16.966 1.00 95.75 87 PRO A O 1
ATOM 668 N N . ALA A 1 88 ? 3.925 0.201 -14.839 1.00 96.69 88 ALA A N 1
ATOM 669 C CA . ALA A 1 88 ? 5.385 0.213 -14.759 1.00 96.69 88 ALA A CA 1
ATOM 670 C C . ALA A 1 88 ? 6.035 -0.806 -15.709 1.00 96.69 88 ALA A C 1
ATOM 672 O O . ALA A 1 88 ? 6.999 -0.480 -16.394 1.00 96.69 88 ALA A O 1
ATOM 673 N N . VAL A 1 89 ? 5.480 -2.016 -15.805 1.00 97.31 89 VAL A N 1
ATOM 674 C CA . VAL A 1 89 ? 5.945 -3.053 -16.738 1.00 97.31 89 VAL A CA 1
ATOM 675 C C . VAL A 1 89 ? 5.687 -2.646 -18.188 1.00 97.31 89 VAL A C 1
ATOM 677 O O . VAL A 1 89 ? 6.543 -2.860 -19.043 1.00 97.31 89 VAL A O 1
ATOM 680 N N . ILE A 1 90 ? 4.544 -2.016 -18.477 1.00 97.56 90 ILE A N 1
ATOM 681 C CA . ILE A 1 90 ? 4.254 -1.481 -19.816 1.00 97.56 90 ILE A CA 1
ATOM 682 C C . ILE A 1 90 ? 5.290 -0.418 -20.206 1.00 97.56 90 ILE A C 1
ATOM 684 O O . ILE A 1 90 ? 5.832 -0.467 -21.309 1.00 97.56 90 ILE A O 1
ATOM 688 N N . VAL A 1 91 ? 5.602 0.515 -19.300 1.00 97.31 91 VAL A N 1
ATOM 689 C CA . VAL A 1 91 ? 6.639 1.532 -19.527 1.00 97.31 91 VAL A CA 1
ATOM 690 C C . VAL A 1 91 ? 8.001 0.875 -19.742 1.00 97.31 91 VAL A C 1
ATOM 692 O O . VAL A 1 91 ? 8.677 1.221 -20.707 1.00 97.31 91 VAL A O 1
ATOM 695 N N . ALA A 1 92 ? 8.364 -0.122 -18.934 1.00 97.00 92 ALA A N 1
ATOM 696 C CA . ALA A 1 92 ? 9.618 -0.859 -19.074 1.00 97.00 92 ALA A CA 1
ATOM 697 C C . ALA A 1 92 ? 9.767 -1.526 -20.454 1.00 97.00 92 ALA A C 1
ATOM 699 O O . ALA A 1 92 ? 10.828 -1.451 -21.068 1.00 97.00 92 ALA A O 1
ATOM 700 N N . LEU A 1 93 ? 8.696 -2.148 -20.963 1.00 96.94 93 LEU A N 1
ATOM 701 C CA . LEU A 1 93 ? 8.691 -2.819 -22.267 1.00 96.94 93 LEU A CA 1
ATOM 702 C C . LEU A 1 93 ? 8.797 -1.837 -23.441 1.00 96.94 93 LEU A C 1
ATOM 704 O O . LEU A 1 93 ? 9.438 -2.143 -24.447 1.00 96.94 93 LEU A O 1
ATOM 708 N N . ILE A 1 94 ? 8.157 -0.671 -23.331 1.00 96.56 94 ILE A N 1
ATOM 709 C CA . ILE A 1 94 ? 8.085 0.306 -24.425 1.00 96.56 94 ILE A CA 1
ATOM 710 C C . ILE A 1 94 ? 9.311 1.219 -24.435 1.00 96.56 94 ILE A C 1
ATOM 712 O O . ILE A 1 94 ? 9.893 1.446 -25.492 1.00 96.56 94 ILE A O 1
ATOM 716 N N . GLN A 1 95 ? 9.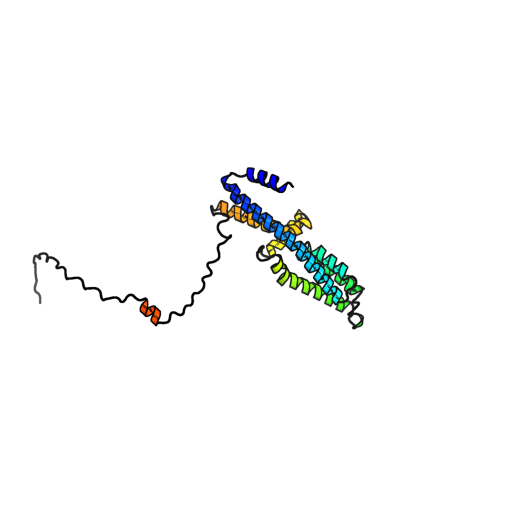680 1.761 -23.276 1.00 95.12 95 GLN A N 1
ATOM 717 C CA . GLN A 1 95 ? 10.688 2.817 -23.162 1.00 95.12 95 GLN A CA 1
ATOM 718 C C . GLN A 1 95 ? 12.066 2.281 -22.762 1.00 95.12 95 GLN A C 1
ATOM 720 O O . GLN A 1 95 ? 13.068 2.914 -23.076 1.00 95.12 95 GLN A O 1
ATOM 725 N N . GLY A 1 96 ? 12.137 1.104 -22.134 1.00 92.56 96 GLY A N 1
ATOM 726 C CA . GLY A 1 96 ? 13.398 0.561 -21.637 1.00 92.56 96 GLY A CA 1
ATOM 727 C C . GLY A 1 96 ? 13.937 1.339 -20.433 1.00 92.56 96 GLY A C 1
ATOM 728 O O . GLY A 1 96 ? 13.191 2.023 -19.733 1.00 92.56 96 GLY A O 1
ATOM 729 N N . SER A 1 97 ? 15.237 1.186 -20.176 1.00 94.62 97 SER A N 1
ATOM 730 C CA . SER A 1 97 ? 15.948 1.840 -19.072 1.00 94.62 97 SER A CA 1
ATOM 731 C C . SER A 1 97 ? 16.970 2.837 -19.598 1.00 94.62 97 SER A C 1
ATOM 733 O O . SER A 1 97 ? 17.799 2.482 -20.438 1.00 94.62 97 SER A O 1
ATOM 735 N N . ASP A 1 98 ? 16.991 4.034 -19.018 1.00 92.81 98 ASP A N 1
ATOM 736 C CA . ASP A 1 98 ? 17.970 5.076 -19.339 1.00 92.81 98 ASP A CA 1
ATOM 737 C C . ASP A 1 98 ? 19.392 4.702 -18.878 1.00 92.81 98 ASP A C 1
ATOM 739 O O . ASP A 1 98 ? 20.384 5.154 -19.449 1.00 92.81 98 ASP A O 1
ATOM 743 N N . VAL A 1 99 ? 19.503 3.851 -17.851 1.00 91.69 99 VAL A N 1
ATOM 744 C CA . VAL A 1 99 ? 20.781 3.463 -17.228 1.00 91.69 99 VAL A CA 1
ATOM 745 C C . VAL A 1 99 ? 21.250 2.094 -17.712 1.00 91.69 99 VAL A C 1
ATOM 747 O O . VAL A 1 99 ? 22.422 1.914 -18.039 1.00 91.69 99 VAL A O 1
ATOM 750 N N . LEU A 1 100 ? 20.343 1.117 -17.764 1.00 89.12 100 LEU A N 1
ATOM 751 C CA . LEU A 1 100 ? 20.655 -0.270 -18.116 1.00 89.12 100 LEU A CA 1
ATOM 752 C C . LEU A 1 100 ? 20.583 -0.525 -19.627 1.00 89.12 100 LEU A C 1
ATOM 754 O O . LEU A 1 100 ? 21.260 -1.428 -20.118 1.00 89.12 100 LEU A O 1
ATOM 758 N N . GLY A 1 101 ? 19.819 0.278 -20.374 1.00 84.75 101 GLY A N 1
ATOM 759 C CA . GLY A 1 101 ? 19.735 0.185 -21.834 1.00 84.75 101 GLY A CA 1
ATOM 760 C C . GLY A 1 101 ? 21.103 0.335 -22.513 1.00 84.75 101 GLY A C 1
ATOM 761 O O . GLY A 1 101 ? 21.499 -0.552 -23.271 1.00 84.75 101 GLY A O 1
ATOM 762 N N . PRO A 1 102 ? 21.901 1.373 -22.185 1.00 87.56 102 PRO A N 1
ATOM 763 C CA . PRO A 1 102 ? 23.268 1.513 -22.696 1.00 87.56 102 PRO A CA 1
ATOM 764 C C . PRO A 1 102 ? 24.217 0.365 -22.312 1.00 87.56 102 PRO A C 1
ATOM 766 O O . PRO A 1 102 ? 25.230 0.169 -22.979 1.00 87.56 102 PRO A O 1
ATOM 769 N N . MET A 1 103 ? 23.903 -0.411 -21.266 1.00 88.69 103 MET A N 1
ATOM 770 C CA . MET A 1 103 ? 24.674 -1.597 -20.858 1.00 88.69 103 MET A CA 1
ATOM 771 C C . MET A 1 103 ? 24.303 -2.864 -21.650 1.00 88.69 103 MET A C 1
ATOM 773 O O . MET A 1 103 ? 24.838 -3.936 -21.370 1.00 88.69 103 MET A O 1
ATOM 777 N N . GLY A 1 104 ? 23.407 -2.757 -22.637 1.00 90.06 104 GLY A N 1
ATOM 778 C CA . GLY A 1 104 ? 22.985 -3.869 -23.489 1.00 90.06 104 GLY A CA 1
ATOM 779 C C . GLY A 1 104 ? 21.822 -4.690 -22.932 1.00 90.06 104 GLY A C 1
ATOM 780 O O . GLY A 1 104 ? 21.565 -5.778 -23.445 1.00 90.06 104 GLY A O 1
ATOM 781 N N . ILE A 1 105 ? 21.120 -4.201 -21.901 1.00 92.19 105 ILE A N 1
ATOM 782 C CA . ILE A 1 105 ? 19.892 -4.839 -21.411 1.00 92.19 105 ILE A CA 1
ATOM 783 C C . ILE A 1 105 ? 18.735 -4.463 -22.337 1.00 92.19 105 ILE A C 1
ATOM 785 O O . ILE A 1 105 ? 18.425 -3.287 -22.519 1.00 92.19 105 ILE A O 1
ATOM 789 N N . ASP A 1 106 ? 18.083 -5.470 -22.909 1.00 93.88 106 ASP A N 1
ATOM 790 C CA . ASP A 1 106 ? 16.899 -5.299 -23.740 1.00 93.88 106 ASP A CA 1
ATOM 791 C C . ASP A 1 106 ? 15.650 -4.988 -22.900 1.00 93.88 106 ASP A C 1
ATOM 793 O O . ASP A 1 106 ? 15.560 -5.301 -21.708 1.00 93.88 106 ASP A O 1
ATOM 797 N N . ASN A 1 107 ? 14.638 -4.399 -23.536 1.00 94.81 107 ASN A N 1
ATOM 798 C CA . ASN A 1 107 ? 13.421 -3.966 -22.847 1.00 94.81 107 ASN A CA 1
ATOM 799 C C . ASN A 1 107 ? 12.673 -5.124 -22.163 1.00 94.81 107 ASN A C 1
ATOM 801 O O . ASN A 1 107 ? 12.031 -4.915 -21.134 1.00 94.81 107 ASN A O 1
ATOM 805 N N . VAL A 1 108 ? 12.760 -6.350 -22.698 1.00 96.06 108 VAL A N 1
ATOM 806 C CA . VAL A 1 108 ? 12.114 -7.526 -22.093 1.00 96.06 108 VAL A CA 1
ATOM 807 C C . VAL A 1 108 ? 12.818 -7.913 -20.794 1.00 96.06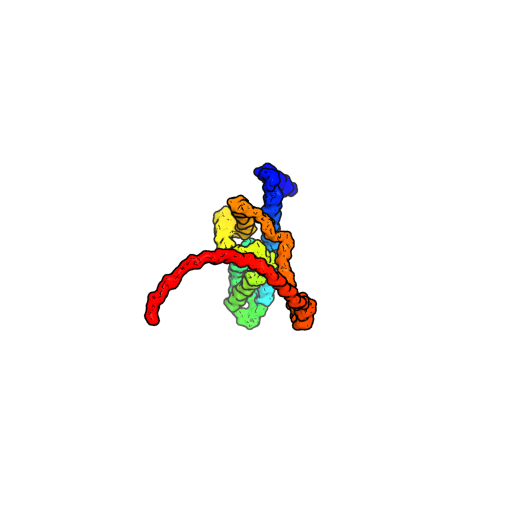 108 VAL A C 1
ATOM 809 O O . VAL A 1 108 ? 12.152 -8.105 -19.774 1.00 96.06 108 VAL A O 1
ATOM 812 N N . SER A 1 109 ? 14.153 -7.953 -20.786 1.00 95.38 109 SER A N 1
ATOM 813 C CA . SER A 1 109 ? 14.916 -8.173 -19.553 1.00 95.38 109 SER A CA 1
ATOM 814 C C . SER A 1 109 ? 14.686 -7.056 -18.536 1.00 95.38 109 SER A C 1
ATOM 816 O O . SER A 1 109 ? 14.530 -7.332 -17.347 1.00 95.38 109 SER A O 1
ATOM 818 N N . PHE A 1 110 ? 14.588 -5.798 -18.977 1.00 96.56 110 PHE A N 1
ATOM 819 C CA . PHE A 1 110 ? 14.284 -4.684 -18.079 1.00 96.56 110 PHE A CA 1
ATOM 820 C C . PHE A 1 110 ? 12.874 -4.771 -17.471 1.00 96.56 110 PHE A C 1
ATOM 822 O O . PHE A 1 110 ? 12.685 -4.512 -16.279 1.00 96.56 110 PHE A O 1
ATOM 829 N N . ALA A 1 111 ? 11.883 -5.207 -18.248 1.00 97.19 111 ALA A N 1
ATOM 830 C CA . ALA A 1 111 ? 10.546 -5.484 -17.735 1.00 97.19 111 ALA A CA 1
ATOM 831 C C . ALA A 1 111 ? 10.556 -6.603 -16.684 1.00 97.19 111 ALA A C 1
ATOM 833 O O . ALA A 1 111 ? 9.892 -6.483 -15.653 1.00 97.19 111 ALA A O 1
ATOM 834 N N . LEU A 1 112 ? 11.362 -7.649 -16.882 1.00 97.06 112 LEU A N 1
ATOM 835 C CA . LEU A 1 112 ? 11.533 -8.713 -15.892 1.00 97.06 112 LEU A CA 1
ATOM 836 C C . LEU A 1 112 ? 12.203 -8.205 -14.605 1.00 97.06 112 LEU A C 1
ATOM 838 O O . LEU A 1 112 ? 11.760 -8.548 -13.509 1.00 97.06 112 LEU A O 1
ATOM 842 N N . ILE A 1 113 ? 13.218 -7.341 -14.720 1.00 96.31 113 ILE A N 1
ATOM 843 C CA . ILE A 1 113 ? 13.838 -6.659 -13.570 1.00 96.31 113 ILE A CA 1
ATOM 844 C C . ILE A 1 113 ? 12.792 -5.822 -12.827 1.00 96.31 113 ILE A C 1
ATOM 846 O O . ILE A 1 113 ? 12.719 -5.879 -11.601 1.00 96.31 113 ILE A O 1
ATOM 850 N N . THR A 1 114 ? 11.942 -5.099 -13.556 1.00 96.88 114 THR A N 1
ATOM 851 C CA . THR A 1 114 ? 10.858 -4.292 -12.980 1.00 96.88 114 THR A CA 1
ATOM 852 C C . THR A 1 114 ? 9.883 -5.161 -12.185 1.00 96.88 114 THR A C 1
ATOM 854 O O . THR A 1 114 ? 9.577 -4.839 -11.038 1.00 96.88 114 THR A O 1
ATOM 857 N N . VAL A 1 115 ? 9.453 -6.304 -12.732 1.00 97.31 115 VAL A N 1
ATOM 858 C CA . VAL A 1 115 ? 8.640 -7.287 -11.991 1.00 97.31 115 VAL A CA 1
ATOM 859 C C . VAL A 1 115 ? 9.369 -7.765 -10.732 1.00 97.31 115 VAL A C 1
ATOM 861 O O . VAL A 1 115 ? 8.769 -7.821 -9.660 1.00 97.31 115 VAL A O 1
ATOM 864 N N . GLY A 1 116 ? 10.668 -8.058 -10.832 1.00 97.00 116 GLY A N 1
ATOM 865 C CA . GLY A 1 116 ? 11.499 -8.448 -9.691 1.00 97.00 116 GLY A CA 1
ATOM 866 C C . GLY A 1 116 ? 11.566 -7.381 -8.592 1.00 97.00 116 GLY A C 1
ATOM 867 O O . GLY A 1 116 ? 11.486 -7.717 -7.411 1.00 97.00 116 GLY A O 1
ATOM 868 N N . ILE A 1 117 ? 11.645 -6.100 -8.964 1.00 96.56 117 ILE A N 1
ATOM 869 C CA . ILE A 1 117 ? 11.612 -4.966 -8.029 1.00 96.56 117 ILE A CA 1
ATOM 870 C C . ILE A 1 117 ? 10.270 -4.916 -7.294 1.00 96.56 117 ILE A C 1
ATOM 872 O O . ILE A 1 117 ? 10.256 -4.896 -6.064 1.00 96.56 117 ILE A O 1
ATOM 876 N N . TYR A 1 118 ? 9.146 -4.945 -8.018 1.00 95.44 118 TYR A N 1
ATOM 877 C CA . TYR A 1 118 ? 7.813 -4.935 -7.402 1.00 95.44 118 TYR A CA 1
ATOM 878 C C . TYR A 1 118 ? 7.595 -6.150 -6.499 1.00 95.44 118 TYR A C 1
ATOM 880 O O . TYR A 1 118 ? 7.076 -6.012 -5.393 1.00 95.44 118 TYR A O 1
ATOM 888 N N . PHE A 1 119 ? 8.055 -7.326 -6.927 1.00 95.25 119 PHE A N 1
ATOM 889 C CA . PHE A 1 119 ? 8.020 -8.530 -6.107 1.00 95.25 119 PHE A CA 1
ATOM 890 C C . PHE A 1 119 ? 8.825 -8.356 -4.814 1.00 95.25 119 PHE A C 1
ATOM 892 O O . PHE A 1 119 ? 8.328 -8.660 -3.732 1.00 95.25 119 PHE A O 1
ATOM 899 N N . LEU A 1 120 ? 10.046 -7.819 -4.888 1.00 95.38 120 LEU A N 1
ATOM 900 C CA . LEU A 1 120 ? 10.872 -7.583 -3.706 1.00 95.38 120 LEU A CA 1
ATOM 901 C C . LEU A 1 120 ? 10.225 -6.574 -2.747 1.00 95.38 120 LEU A C 1
ATOM 903 O O . LEU A 1 120 ? 10.219 -6.802 -1.537 1.00 95.38 120 LEU A O 1
ATOM 907 N N . ILE A 1 121 ? 9.643 -5.496 -3.277 1.00 94.06 121 ILE A N 1
ATOM 908 C CA . ILE A 1 121 ? 8.897 -4.509 -2.488 1.00 94.06 121 ILE A CA 1
ATOM 909 C C . ILE A 1 121 ? 7.708 -5.178 -1.793 1.00 94.06 121 ILE A C 1
ATOM 911 O O . ILE A 1 121 ? 7.562 -5.018 -0.583 1.00 94.06 121 ILE A O 1
ATOM 915 N N . GLN A 1 122 ? 6.932 -6.006 -2.498 1.00 91.94 122 GLN A N 1
ATOM 916 C CA . GLN A 1 122 ? 5.812 -6.748 -1.910 1.00 91.94 122 GLN A CA 1
ATOM 917 C C . GLN A 1 122 ? 6.274 -7.692 -0.789 1.00 91.94 122 GLN A C 1
ATOM 919 O O . GLN A 1 122 ? 5.622 -7.816 0.249 1.00 91.94 122 GLN A O 1
ATOM 924 N N . GLN A 1 123 ? 7.423 -8.351 -0.957 1.00 92.69 123 GLN A N 1
ATOM 925 C CA . GLN A 1 123 ? 7.990 -9.209 0.083 1.00 92.69 123 GLN A CA 1
ATOM 926 C C . GLN A 1 123 ? 8.444 -8.405 1.306 1.00 92.69 123 GLN A C 1
ATOM 928 O O . GLN A 1 123 ? 8.232 -8.847 2.438 1.00 92.69 123 GLN A O 1
ATOM 933 N N . LEU A 1 124 ? 9.058 -7.237 1.106 1.00 91.25 124 LEU A N 1
ATOM 934 C CA . LEU A 1 124 ? 9.421 -6.328 2.195 1.00 91.25 124 LEU A CA 1
ATOM 935 C C . LEU A 1 124 ? 8.173 -5.813 2.914 1.00 91.25 124 LEU A C 1
ATOM 937 O O . LEU A 1 124 ? 8.145 -5.771 4.146 1.00 91.25 124 LEU A O 1
ATOM 941 N N . GLU A 1 125 ? 7.131 -5.479 2.160 1.00 88.44 125 GLU A N 1
ATOM 942 C CA . GLU A 1 125 ? 5.850 -5.039 2.690 1.00 88.44 125 GLU A CA 1
ATOM 943 C C . GLU A 1 125 ? 5.247 -6.092 3.618 1.00 88.44 125 GLU A C 1
ATOM 945 O O . GLU A 1 125 ? 5.067 -5.840 4.812 1.00 88.44 125 GLU A O 1
ATOM 950 N N . ASN A 1 126 ? 5.034 -7.295 3.089 1.00 85.44 126 ASN A N 1
ATOM 951 C CA . ASN A 1 126 ? 4.327 -8.365 3.782 1.00 85.44 126 ASN A CA 1
ATOM 952 C C . ASN A 1 126 ? 5.092 -8.883 5.005 1.00 85.44 126 ASN A C 1
ATOM 954 O O . ASN A 1 126 ? 4.484 -9.208 6.026 1.00 85.44 126 ASN A O 1
ATOM 958 N N .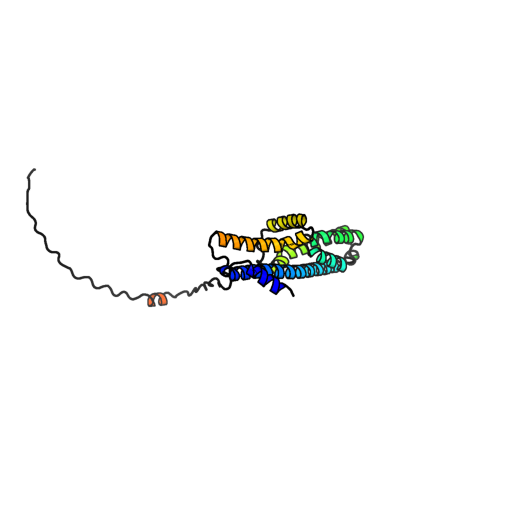 ASN A 1 127 ? 6.423 -8.956 4.923 1.00 86.38 127 ASN A N 1
ATOM 959 C CA . ASN A 1 127 ? 7.235 -9.589 5.964 1.00 86.38 127 ASN A CA 1
ATOM 960 C C . ASN A 1 127 ? 7.829 -8.603 6.977 1.00 86.38 127 ASN A C 1
ATOM 962 O O . ASN A 1 127 ? 8.189 -9.015 8.079 1.00 86.38 127 ASN A O 1
ATOM 966 N N . ILE A 1 128 ? 7.975 -7.321 6.626 1.00 88.00 128 ILE A N 1
ATOM 967 C CA . ILE A 1 128 ? 8.681 -6.344 7.469 1.00 88.00 128 ILE A CA 1
ATOM 968 C C . ILE A 1 128 ? 7.825 -5.110 7.730 1.00 88.00 128 ILE A C 1
ATOM 970 O O . ILE A 1 128 ? 7.660 -4.725 8.890 1.00 88.00 128 ILE A O 1
ATOM 974 N N . ILE A 1 129 ? 7.294 -4.476 6.684 1.00 87.19 129 ILE A N 1
ATOM 975 C CA . ILE A 1 129 ? 6.633 -3.173 6.819 1.00 87.19 129 ILE A CA 1
ATOM 976 C C . ILE A 1 129 ? 5.290 -3.338 7.530 1.00 87.19 129 ILE A C 1
ATOM 978 O O . ILE A 1 129 ? 5.082 -2.704 8.563 1.00 87.19 129 ILE A O 1
ATOM 982 N N . VAL A 1 130 ? 4.414 -4.225 7.054 1.00 83.62 130 VAL A N 1
ATOM 983 C CA . VAL A 1 130 ? 3.094 -4.469 7.657 1.00 83.62 130 VAL A CA 1
ATOM 984 C C . VAL A 1 130 ? 3.212 -4.858 9.139 1.00 83.62 130 VAL A C 1
ATOM 986 O O . VAL A 1 130 ? 2.591 -4.182 9.966 1.00 83.62 130 VAL A O 1
ATOM 989 N N . PRO A 1 131 ? 4.056 -5.834 9.539 1.00 80.56 131 PRO A N 1
ATOM 990 C CA . PRO A 1 131 ? 4.248 -6.162 10.952 1.00 80.56 131 PRO A CA 1
ATOM 991 C C . PRO A 1 131 ? 4.761 -4.994 11.799 1.00 80.56 131 PRO A C 1
ATOM 993 O O . PRO A 1 131 ? 4.373 -4.864 12.956 1.00 80.56 131 PRO A O 1
ATOM 996 N N . ARG A 1 132 ? 5.614 -4.118 11.254 1.00 82.69 132 ARG A N 1
ATOM 997 C CA . ARG A 1 132 ? 6.141 -2.962 12.000 1.00 82.69 132 ARG A CA 1
ATOM 998 C C . ARG A 1 132 ? 5.166 -1.793 12.085 1.00 82.69 132 ARG A C 1
ATOM 1000 O O . ARG A 1 132 ? 5.169 -1.090 13.091 1.00 82.69 132 ARG A O 1
ATOM 1007 N N . VAL A 1 133 ? 4.367 -1.567 11.045 1.00 79.25 133 VAL A N 1
ATOM 1008 C CA . VAL A 1 133 ? 3.436 -0.433 10.958 1.00 79.25 133 VAL A CA 1
ATOM 1009 C C . VAL A 1 133 ? 2.121 -0.739 11.673 1.00 79.25 133 VAL A C 1
ATOM 1011 O O . VAL A 1 133 ? 1.594 0.117 12.382 1.00 79.25 133 VAL A O 1
ATOM 1014 N N . ILE A 1 134 ? 1.598 -1.957 11.516 1.00 67.50 134 ILE A N 1
ATOM 1015 C CA . ILE A 1 134 ? 0.282 -2.359 12.038 1.00 67.50 134 ILE A CA 1
ATOM 1016 C C . ILE A 1 134 ? 0.415 -3.180 13.343 1.00 67.50 134 ILE A C 1
ATOM 1018 O O . ILE A 1 134 ? -0.472 -3.128 14.206 1.00 67.50 134 ILE A O 1
ATOM 1022 N N . GLY A 1 135 ? 1.556 -3.845 13.566 1.00 63.72 135 GLY A N 1
ATOM 1023 C CA . GLY A 1 135 ? 1.858 -4.582 14.802 1.00 63.72 135 GLY A CA 1
ATOM 1024 C C . GLY A 1 135 ? 0.982 -5.820 15.038 1.00 63.72 135 GLY A C 1
ATOM 1025 O O . GLY A 1 135 ? 0.192 -6.226 14.190 1.00 63.72 135 GLY A O 1
ATOM 1026 N N . ASP A 1 136 ? 1.050 -6.373 16.257 1.00 52.72 136 ASP A N 1
ATOM 1027 C CA . ASP A 1 136 ? 0.207 -7.490 16.743 1.00 52.72 136 ASP A CA 1
ATOM 1028 C C . ASP A 1 136 ? -1.289 -7.138 16.891 1.00 52.72 136 ASP A C 1
ATOM 1030 O O . ASP A 1 136 ? -2.114 -7.984 17.260 1.00 52.72 136 ASP A O 1
ATOM 1034 N N . SER A 1 137 ? -1.653 -5.878 16.642 1.00 46.88 137 SER A N 1
ATOM 1035 C CA . SER A 1 137 ? -2.967 -5.301 16.944 1.00 46.88 137 SER A CA 1
ATOM 1036 C C . SER A 1 137 ? -4.109 -5.955 16.163 1.00 46.88 137 SER A C 1
ATOM 1038 O O . SER A 1 137 ? -5.266 -5.877 16.575 1.00 46.88 137 SER A O 1
ATOM 1040 N N . VAL A 1 138 ? -3.788 -6.614 15.048 1.00 52.72 138 VAL A N 1
ATOM 1041 C CA . VAL A 1 138 ? -4.752 -7.219 14.131 1.00 52.72 138 VAL A CA 1
ATOM 1042 C C . VAL A 1 138 ? -4.318 -8.655 13.823 1.00 52.72 138 VAL A C 1
ATOM 1044 O O . VAL A 1 138 ? -4.078 -9.011 12.679 1.00 52.72 138 VAL A O 1
ATOM 1047 N N . ASN A 1 139 ? -4.197 -9.501 14.854 1.00 54.47 139 ASN A N 1
ATOM 1048 C CA . ASN A 1 139 ? -4.050 -10.963 14.724 1.00 54.47 139 ASN A CA 1
ATOM 1049 C C . ASN A 1 139 ? -5.327 -11.589 14.102 1.00 54.47 139 ASN A C 1
ATOM 1051 O O . ASN A 1 139 ? -6.077 -12.333 14.748 1.00 54.47 139 ASN A O 1
ATOM 1055 N N . LEU A 1 140 ? -5.648 -11.201 12.869 1.00 61.41 140 LEU A N 1
ATOM 1056 C CA . LEU A 1 140 ? -6.701 -11.764 12.038 1.00 61.41 140 LEU A CA 1
ATOM 1057 C C . LEU A 1 140 ? -6.049 -12.738 11.065 1.00 61.41 140 LEU A C 1
ATOM 1059 O O . LEU A 1 140 ? -5.041 -12.426 10.438 1.00 61.41 140 LEU A O 1
ATOM 1063 N N . HIS A 1 141 ? -6.637 -13.924 10.933 1.00 68.75 141 HIS A N 1
ATOM 1064 C CA . HIS A 1 141 ? -6.212 -14.873 9.915 1.00 68.75 141 HIS A CA 1
ATOM 1065 C C . HIS A 1 141 ? -6.350 -14.203 8.530 1.00 68.75 141 HIS A C 1
ATOM 1067 O O . HIS A 1 141 ? -7.419 -13.649 8.265 1.00 68.75 141 HIS A O 1
ATOM 1073 N N . PRO A 1 142 ? -5.341 -14.267 7.633 1.00 67.50 142 PRO A N 1
ATOM 1074 C CA . PRO A 1 142 ? -5.373 -13.588 6.329 1.00 67.50 142 PRO A CA 1
ATOM 1075 C C . PRO A 1 142 ? -6.655 -13.819 5.514 1.00 67.50 142 PRO A C 1
ATOM 1077 O O . PRO A 1 142 ? -7.200 -12.889 4.928 1.00 67.50 142 PRO A O 1
ATOM 1080 N N . ILE A 1 143 ? -7.201 -15.038 5.567 1.00 78.19 143 ILE A N 1
ATOM 1081 C CA . ILE A 1 143 ? -8.477 -15.416 4.945 1.00 78.19 143 ILE A CA 1
ATOM 1082 C C . ILE A 1 143 ? -9.630 -14.503 5.386 1.00 78.19 143 ILE A C 1
ATOM 1084 O O . ILE A 1 143 ? -10.412 -14.070 4.549 1.00 78.19 143 ILE A O 1
ATOM 1088 N N . ILE A 1 144 ? -9.722 -14.159 6.675 1.00 78.88 144 ILE A N 1
ATOM 1089 C CA . ILE A 1 144 ? -10.798 -13.302 7.199 1.00 78.88 144 ILE A CA 1
ATOM 1090 C C . ILE A 1 144 ? -10.709 -11.902 6.586 1.00 78.88 144 ILE A C 1
ATOM 1092 O O . ILE A 1 144 ? -11.732 -11.308 6.252 1.00 78.88 144 ILE A O 1
ATOM 1096 N N . VAL A 1 145 ? -9.489 -11.386 6.412 1.00 75.25 145 VAL A N 1
ATOM 1097 C CA . VAL A 1 145 ? -9.260 -10.075 5.796 1.00 75.25 145 VAL A CA 1
ATOM 1098 C C . VAL A 1 145 ? -9.664 -10.108 4.324 1.00 75.25 145 VAL A C 1
ATOM 1100 O O . VAL A 1 145 ? -10.414 -9.237 3.901 1.00 75.25 145 VAL A O 1
ATOM 1103 N N . ILE A 1 146 ? -9.261 -11.136 3.570 1.00 79.06 146 ILE A N 1
ATOM 1104 C CA . ILE A 1 146 ? -9.628 -11.293 2.152 1.00 79.06 146 ILE A CA 1
ATOM 1105 C C . ILE A 1 146 ? -11.148 -11.402 1.990 1.00 79.06 146 ILE A C 1
ATOM 1107 O O . ILE A 1 146 ? -11.737 -10.651 1.216 1.00 79.06 146 ILE A O 1
ATOM 1111 N N . CYS A 1 147 ? -11.803 -12.285 2.751 1.00 85.56 147 CYS A N 1
ATOM 1112 C CA . CYS A 1 147 ? -13.260 -12.418 2.724 1.00 85.56 147 CYS A CA 1
ATOM 1113 C C . CYS A 1 147 ? -13.943 -11.086 3.049 1.00 85.56 147 CYS A C 1
ATOM 1115 O O . CYS A 1 147 ? -14.884 -10.683 2.369 1.00 85.56 147 CYS A O 1
ATOM 1117 N N . GLY A 1 148 ? -13.443 -10.377 4.058 1.00 84.56 148 GLY A N 1
ATOM 1118 C CA . GLY A 1 148 ? -13.955 -9.071 4.431 1.00 84.56 148 GLY A CA 1
ATOM 1119 C C . GLY A 1 148 ? -13.759 -8.001 3.362 1.00 84.56 148 GLY A C 1
ATOM 1120 O O . GLY A 1 148 ? -14.665 -7.202 3.153 1.00 84.56 148 GLY A O 1
ATOM 1121 N N . VAL A 1 149 ? -12.627 -8.000 2.655 1.00 84.00 149 VAL A N 1
ATOM 1122 C CA . VAL A 1 149 ? -12.374 -7.105 1.516 1.00 84.00 149 VAL A CA 1
ATOM 1123 C C . VAL A 1 149 ? -13.351 -7.396 0.382 1.00 84.00 149 VAL A C 1
ATOM 1125 O O . VAL A 1 149 ? -13.926 -6.459 -0.156 1.00 84.00 149 VAL A O 1
ATOM 1128 N N . VAL A 1 150 ? -13.609 -8.666 0.057 1.00 89.31 150 VAL A N 1
ATOM 1129 C CA . VAL A 1 150 ? -14.569 -9.057 -0.994 1.00 89.31 150 VAL A CA 1
ATOM 1130 C C . VAL A 1 150 ? -15.998 -8.636 -0.633 1.00 89.31 150 VAL A C 1
ATOM 1132 O O . VAL A 1 150 ? -16.710 -8.054 -1.457 1.00 89.31 150 VAL A O 1
ATOM 1135 N N . VAL A 1 151 ? -16.419 -8.881 0.610 1.00 91.25 151 VAL A N 1
ATOM 1136 C CA . VAL A 1 151 ? -17.740 -8.460 1.102 1.00 91.25 151 VAL A CA 1
ATOM 1137 C C . VAL A 1 151 ? -17.835 -6.935 1.141 1.00 91.25 151 VAL A C 1
ATOM 1139 O O . VAL A 1 151 ? -18.800 -6.364 0.640 1.00 91.25 151 VAL A O 1
ATOM 1142 N N . GLY A 1 152 ? -16.816 -6.262 1.676 1.00 88.31 152 GLY A N 1
ATOM 1143 C CA . GLY A 1 152 ? -16.734 -4.806 1.723 1.00 88.31 152 GLY A CA 1
ATOM 1144 C C . GLY A 1 152 ? -16.785 -4.190 0.328 1.00 88.31 152 GLY A C 1
ATOM 1145 O O . GLY A 1 152 ? -17.542 -3.247 0.107 1.00 88.31 152 GLY A O 1
ATOM 1146 N N . PHE A 1 153 ? -16.066 -4.772 -0.632 1.00 89.75 153 PHE A N 1
ATOM 1147 C CA . PHE A 1 153 ? -16.112 -4.369 -2.032 1.00 89.75 153 PHE A CA 1
ATOM 1148 C C . PHE A 1 153 ? -17.515 -4.504 -2.622 1.00 89.75 153 PHE A C 1
ATOM 1150 O O . PHE A 1 153 ? -17.994 -3.597 -3.294 1.00 89.75 153 PHE A O 1
ATOM 1157 N N . SER A 1 154 ? -18.208 -5.599 -2.316 1.00 92.50 154 SER A N 1
ATOM 1158 C CA . SER A 1 154 ? -19.569 -5.835 -2.807 1.00 92.50 154 SER A CA 1
ATOM 1159 C C . SER A 1 154 ? -20.590 -4.846 -2.225 1.00 92.50 154 SER A C 1
ATOM 1161 O O . SER A 1 154 ? -21.541 -4.478 -2.906 1.00 92.50 154 SER A O 1
ATOM 1163 N N . VAL A 1 155 ? -20.401 -4.399 -0.978 1.00 93.31 155 VAL A N 1
ATOM 1164 C CA . VAL A 1 155 ? -21.329 -3.485 -0.284 1.00 93.31 155 VAL A CA 1
ATOM 1165 C C . VAL A 1 155 ? -21.047 -2.012 -0.593 1.00 93.31 155 VAL A C 1
ATOM 1167 O O . VAL A 1 155 ? -21.978 -1.223 -0.733 1.00 93.31 155 VAL A O 1
ATOM 1170 N N . GLY A 1 156 ? -19.773 -1.621 -0.661 1.00 88.56 156 GLY A N 1
ATOM 1171 C CA . GLY A 1 156 ? -19.351 -0.217 -0.717 1.00 88.56 156 GLY A CA 1
ATOM 1172 C C . GLY A 1 156 ? -18.237 0.077 -1.722 1.00 88.56 156 GLY A C 1
ATOM 1173 O O . GLY A 1 156 ? -17.589 1.120 -1.618 1.00 88.56 156 GLY A O 1
ATOM 1174 N N . GLY A 1 157 ? -17.964 -0.836 -2.658 1.00 90.06 157 GLY A N 1
ATOM 1175 C CA . GLY A 1 157 ? -16.914 -0.693 -3.667 1.00 90.06 157 GLY A CA 1
ATOM 1176 C C . GLY A 1 157 ? -15.514 -0.571 -3.061 1.00 90.06 157 GLY A C 1
ATOM 1177 O O . GLY A 1 157 ? -15.212 -1.128 -2.006 1.00 90.06 157 GLY A O 1
ATOM 1178 N N . VAL A 1 158 ? -14.648 0.213 -3.708 1.00 86.12 158 VAL A N 1
ATOM 1179 C CA . VAL A 1 158 ? -13.266 0.457 -3.250 1.00 86.12 158 VAL A CA 1
ATOM 1180 C C . VAL A 1 158 ? -13.224 0.986 -1.812 1.00 86.12 158 VAL A C 1
ATOM 1182 O O . VAL A 1 158 ? -12.378 0.567 -1.024 1.00 86.12 158 VAL A O 1
ATOM 1185 N N . LEU A 1 159 ? -14.170 1.853 -1.434 1.00 88.12 159 LEU A N 1
ATOM 1186 C CA . LEU A 1 159 ? -14.246 2.383 -0.073 1.00 88.12 159 LEU A CA 1
ATOM 1187 C C . LEU A 1 159 ? -14.600 1.287 0.942 1.00 88.12 159 LEU A C 1
ATOM 1189 O O . LEU A 1 159 ? -14.011 1.229 2.018 1.00 88.12 159 LEU A O 1
ATOM 1193 N N . GLY A 1 160 ? -15.530 0.394 0.599 1.00 89.25 160 GLY A N 1
ATOM 1194 C CA . GLY A 1 160 ? -15.880 -0.742 1.450 1.00 89.25 160 GLY A CA 1
ATOM 1195 C C . GLY A 1 160 ? -14.744 -1.762 1.580 1.00 89.25 160 GLY A C 1
ATOM 1196 O O . GLY A 1 160 ? -14.510 -2.269 2.674 1.00 89.25 160 GLY A O 1
ATOM 1197 N N . ALA A 1 161 ? -13.988 -2.004 0.505 1.00 87.12 161 ALA A N 1
ATOM 1198 C CA . ALA A 1 161 ? -12.768 -2.813 0.532 1.00 87.12 161 ALA A CA 1
ATOM 1199 C C . ALA A 1 161 ? -11.700 -2.210 1.459 1.00 87.12 161 ALA A C 1
ATOM 1201 O O . ALA A 1 161 ? -11.150 -2.905 2.310 1.00 87.12 161 ALA A O 1
ATOM 1202 N N . PHE A 1 162 ? -11.458 -0.902 1.343 1.00 87.81 162 PHE A N 1
ATOM 1203 C CA . PHE A 1 162 ? -10.520 -0.166 2.190 1.00 87.81 162 PHE A CA 1
ATOM 1204 C C . PHE A 1 162 ? -10.901 -0.229 3.677 1.00 87.81 162 PHE A C 1
ATOM 1206 O O . PHE A 1 162 ? -10.065 -0.495 4.540 1.00 87.81 162 PHE A O 1
ATOM 1213 N N . LEU A 1 163 ? -12.183 -0.030 3.988 1.00 90.12 163 LEU A N 1
ATOM 1214 C CA . LEU A 1 163 ? -12.680 -0.027 5.364 1.00 90.12 163 LEU A CA 1
ATOM 1215 C C . LEU A 1 163 ? -12.903 -1.429 5.949 1.00 90.12 163 LEU A C 1
ATOM 1217 O O . LEU A 1 163 ? -13.228 -1.545 7.132 1.00 90.12 163 LEU A O 1
ATOM 1221 N N . ALA A 1 164 ? -12.704 -2.498 5.175 1.00 87.88 164 ALA A N 1
ATOM 1222 C CA . ALA A 1 164 ? -12.954 -3.863 5.626 1.00 87.88 164 ALA A CA 1
ATOM 1223 C C . ALA A 1 164 ? -12.142 -4.219 6.883 1.00 87.88 164 ALA A C 1
ATOM 1225 O O . ALA A 1 164 ? -12.703 -4.680 7.877 1.00 87.88 164 ALA A O 1
ATOM 1226 N N . ALA A 1 165 ? -10.835 -3.946 6.884 1.00 85.38 165 ALA A N 1
ATOM 1227 C CA . ALA A 1 165 ? -9.951 -4.275 8.002 1.00 85.38 165 ALA A CA 1
ATOM 1228 C C . ALA A 1 165 ? -10.369 -3.622 9.344 1.00 85.38 165 ALA A C 1
ATOM 1230 O O . ALA A 1 165 ? -10.570 -4.358 10.320 1.00 85.38 165 ALA A O 1
ATOM 1231 N N . PRO A 1 166 ? -10.555 -2.287 9.447 1.00 87.62 166 PRO A N 1
ATOM 1232 C CA . PRO A 1 166 ? -10.970 -1.659 10.703 1.00 87.62 166 PRO A CA 1
ATOM 1233 C C . PRO A 1 166 ? -12.398 -2.039 11.117 1.00 87.62 166 PRO A C 1
ATOM 1235 O O . PRO A 1 166 ? -12.672 -2.147 12.317 1.00 87.62 166 PRO A O 1
ATOM 1238 N N . VAL A 1 167 ? -13.304 -2.290 10.164 1.00 91.50 167 VAL A N 1
ATOM 1239 C CA . VAL A 1 167 ? -14.674 -2.741 10.456 1.00 91.50 167 VAL A CA 1
ATOM 1240 C C . VAL A 1 167 ? -14.667 -4.141 11.066 1.00 91.50 167 VAL A C 1
ATOM 1242 O O . VAL A 1 167 ? -15.246 -4.330 12.134 1.00 91.50 167 VAL A O 1
ATOM 1245 N N . ILE A 1 168 ? -13.957 -5.101 10.468 1.00 88.88 168 ILE A N 1
ATOM 1246 C CA . ILE A 1 168 ? -13.836 -6.470 10.997 1.00 88.88 168 ILE A CA 1
ATOM 1247 C C . ILE A 1 168 ? -13.194 -6.459 12.384 1.00 88.88 168 ILE A C 1
ATOM 1249 O O . ILE A 1 168 ? -13.676 -7.119 13.307 1.00 88.88 168 ILE A O 1
ATOM 1253 N N . ALA A 1 169 ? -12.124 -5.680 12.561 1.00 86.38 169 ALA A N 1
ATOM 1254 C CA . ALA A 1 169 ? -11.476 -5.532 13.858 1.00 86.38 169 ALA A CA 1
ATOM 1255 C C . ALA A 1 169 ? -12.442 -4.951 14.908 1.00 86.38 169 ALA A C 1
ATOM 1257 O O . ALA A 1 169 ? -12.504 -5.453 16.032 1.00 86.38 169 ALA A O 1
ATOM 1258 N N . SER A 1 170 ? -13.253 -3.956 14.537 1.00 90.25 170 SER A N 1
ATOM 1259 C CA . SER A 1 170 ? -14.287 -3.386 15.411 1.00 90.25 170 SER A CA 1
ATOM 1260 C C . SER A 1 170 ? -15.370 -4.413 15.758 1.00 90.25 170 SER A C 1
ATOM 1262 O O . SER A 1 170 ? -15.710 -4.568 16.932 1.00 90.25 170 SER A O 1
ATOM 1264 N N . MET A 1 171 ? -15.862 -5.168 14.769 1.00 89.38 171 MET A N 1
ATOM 1265 C CA . MET A 1 171 ? -16.841 -6.243 14.965 1.00 89.38 171 MET A CA 1
ATOM 1266 C C . MET A 1 171 ? -16.320 -7.318 15.916 1.00 89.38 171 MET A C 1
ATOM 1268 O O . MET A 1 171 ? -17.061 -7.772 16.782 1.00 89.38 171 MET A O 1
ATOM 1272 N N . ARG A 1 172 ? -15.037 -7.683 15.826 1.00 87.44 172 ARG A N 1
ATOM 1273 C CA . ARG A 1 172 ? -14.416 -8.640 16.751 1.00 87.44 172 ARG A CA 1
ATOM 1274 C C . ARG A 1 172 ? -14.423 -8.136 18.195 1.00 87.44 172 ARG A C 1
ATOM 1276 O O . ARG A 1 172 ? -14.710 -8.911 19.105 1.00 87.44 172 ARG A O 1
ATOM 1283 N N . VAL A 1 173 ? -14.120 -6.855 18.420 1.00 87.12 173 VAL A N 1
ATOM 1284 C CA . VAL A 1 173 ? -14.157 -6.261 19.769 1.00 87.12 173 VAL A CA 1
ATOM 1285 C C . VAL A 1 173 ? -15.588 -6.233 20.312 1.00 87.12 173 VAL A C 1
ATOM 1287 O O . VAL A 1 173 ? -15.803 -6.580 21.473 1.00 87.12 173 VAL A O 1
ATOM 1290 N N . ILE A 1 174 ? -16.564 -5.875 19.476 1.00 87.69 174 ILE A N 1
ATOM 1291 C CA . ILE A 1 174 ? -17.986 -5.871 19.847 1.00 87.69 174 ILE A CA 1
ATOM 1292 C C . ILE A 1 174 ? -18.471 -7.294 20.152 1.00 87.69 174 ILE A C 1
ATOM 1294 O O . ILE A 1 174 ? -19.089 -7.519 21.188 1.00 87.69 174 ILE A O 1
ATOM 1298 N N . GLY A 1 175 ? -18.147 -8.268 19.301 1.00 86.44 175 GLY A N 1
ATOM 1299 C CA . GLY A 1 175 ? -18.503 -9.672 19.504 1.00 86.44 175 GLY A CA 1
ATOM 1300 C C . GLY A 1 175 ? -17.915 -10.238 20.795 1.00 86.44 175 GLY A C 1
ATOM 1301 O O . GLY A 1 175 ? -18.622 -10.903 21.545 1.00 86.44 175 GLY A O 1
ATOM 1302 N N . GLY A 1 176 ? -16.659 -9.902 21.114 1.00 85.38 176 GLY A N 1
ATOM 1303 C CA . GLY A 1 176 ? -16.037 -10.269 22.389 1.00 85.38 176 GLY A CA 1
ATOM 1304 C C . GLY A 1 176 ? -16.745 -9.656 23.601 1.00 85.38 176 GLY A C 1
ATOM 1305 O O . GLY A 1 176 ? -16.941 -10.340 24.602 1.00 85.38 176 GLY A O 1
ATOM 1306 N N . TYR A 1 177 ? -17.185 -8.398 23.496 1.00 86.50 177 TYR A N 1
ATOM 1307 C CA . TYR A 1 177 ? -17.976 -7.740 24.539 1.00 86.50 177 TYR A CA 1
ATOM 1308 C C . TYR A 1 177 ? -19.330 -8.431 24.759 1.00 86.50 177 TYR A C 1
ATOM 1310 O O . TYR A 1 177 ? -19.689 -8.730 25.895 1.00 86.50 177 TYR A O 1
ATOM 1318 N N . ILE A 1 178 ? -20.057 -8.726 23.676 1.00 85.94 178 ILE A N 1
ATOM 1319 C CA . ILE A 1 178 ? -21.360 -9.404 23.735 1.00 85.94 178 ILE A CA 1
ATOM 1320 C C . ILE A 1 178 ? -21.208 -10.815 24.311 1.00 85.94 178 ILE A C 1
ATOM 1322 O O . ILE A 1 178 ? -21.975 -11.201 25.185 1.00 85.94 178 ILE A O 1
ATOM 1326 N N . HIS A 1 179 ? -20.205 -11.572 23.861 1.00 86.38 179 HIS A N 1
ATOM 1327 C CA . HIS A 1 179 ? -19.974 -12.940 24.321 1.00 86.38 179 HIS A CA 1
ATOM 1328 C C . HIS A 1 179 ? -19.630 -13.002 25.811 1.00 86.38 179 HIS A C 1
ATOM 1330 O O . HIS A 1 179 ? -20.191 -13.822 26.532 1.00 86.38 179 HIS A O 1
ATOM 1336 N N . ALA A 1 180 ? -18.767 -12.100 26.289 1.00 84.50 180 ALA A N 1
ATOM 1337 C CA . ALA A 1 180 ? -18.463 -12.004 27.712 1.00 84.50 180 ALA A CA 1
ATOM 1338 C C . ALA A 1 180 ? -19.721 -11.693 28.532 1.00 84.50 180 ALA A C 1
ATOM 1340 O O . ALA A 1 180 ? -19.953 -12.317 29.559 1.00 84.50 180 ALA A O 1
ATOM 1341 N N . LYS A 1 181 ? -20.577 -10.798 28.032 1.00 83.94 181 LYS A N 1
ATOM 1342 C CA . LYS A 1 181 ? -21.818 -10.418 28.707 1.00 83.94 181 LYS A CA 1
ATOM 1343 C C . LYS A 1 181 ? -22.882 -11.514 28.719 1.00 83.94 181 LYS A C 1
ATOM 1345 O O . LYS A 1 181 ? -23.604 -11.631 29.696 1.00 83.94 181 LYS A O 1
ATOM 1350 N N . LEU A 1 182 ? -22.977 -12.304 27.650 1.00 85.94 182 LEU A N 1
ATOM 1351 C CA . LEU A 1 182 ? -23.888 -13.453 27.567 1.00 85.94 182 LEU A CA 1
ATOM 1352 C C . LEU A 1 182 ? -23.487 -14.597 28.504 1.00 85.94 182 LEU A C 1
ATOM 1354 O O . LEU A 1 182 ? -24.338 -15.392 28.881 1.00 85.94 182 LEU A O 1
ATOM 1358 N N . LEU A 1 183 ? -22.202 -14.694 28.844 1.00 85.75 183 LEU A N 1
ATOM 1359 C CA . LEU A 1 183 ? -21.655 -15.730 29.718 1.00 85.75 183 LEU A CA 1
ATOM 1360 C C . LEU A 1 183 ? -21.341 -15.216 31.134 1.00 85.75 183 LEU A C 1
ATOM 1362 O O . LEU A 1 183 ? -20.618 -15.885 31.866 1.00 85.75 183 LEU A O 1
ATOM 1366 N N . ASP A 1 184 ? -21.823 -14.021 31.497 1.00 80.81 184 ASP A N 1
ATOM 1367 C CA . ASP A 1 184 ? -21.553 -13.348 32.779 1.00 80.81 184 ASP A CA 1
ATOM 1368 C C . ASP A 1 184 ? -20.055 -13.231 33.138 1.00 80.81 184 ASP A C 1
ATOM 1370 O O . ASP A 1 184 ? -19.663 -13.112 34.302 1.00 80.81 184 ASP A O 1
ATOM 1374 N N . TYR A 1 185 ? -19.187 -13.202 32.123 1.00 74.44 185 TYR A N 1
ATOM 1375 C CA . TYR A 1 185 ? -17.775 -12.891 32.287 1.00 74.44 185 TYR A CA 1
ATOM 1376 C C . TYR A 1 185 ? -17.555 -11.374 32.300 1.00 74.44 185 TYR A C 1
ATOM 1378 O O . TYR A 1 185 ? -18.139 -10.642 31.498 1.00 74.44 185 TYR A O 1
ATOM 1386 N N . PRO A 1 186 ? -16.631 -10.873 33.133 1.00 70.88 186 PRO A N 1
ATOM 1387 C CA . PRO A 1 186 ? -16.256 -9.468 33.121 1.00 70.88 186 PRO A CA 1
ATOM 1388 C C . PRO A 1 186 ? -15.589 -9.106 31.775 1.00 70.88 186 PRO A C 1
ATOM 1390 O O . PRO A 1 186 ? -14.470 -9.555 31.505 1.00 70.88 186 PRO A O 1
ATOM 1393 N N . PRO A 1 187 ? -16.212 -8.257 30.930 1.00 67.44 187 PRO A N 1
ATOM 1394 C CA . PRO A 1 187 ? -15.836 -8.092 29.520 1.00 67.44 187 PRO A CA 1
ATOM 1395 C C . PRO A 1 187 ? -14.448 -7.478 29.295 1.00 67.44 187 PRO A C 1
ATOM 1397 O O . PRO A 1 187 ? -13.878 -7.591 28.208 1.00 67.44 187 PRO A O 1
ATOM 1400 N N . PHE A 1 188 ? -13.893 -6.818 30.315 1.00 68.75 188 PHE A N 1
ATOM 1401 C CA . PHE A 1 188 ? -12.612 -6.116 30.234 1.00 68.75 188 PHE A CA 1
ATOM 1402 C C . PHE A 1 188 ? -11.655 -6.411 31.402 1.00 68.75 188 PHE A C 1
ATOM 1404 O O . PHE A 1 188 ? -10.681 -5.673 31.576 1.00 68.75 188 PHE A O 1
ATOM 1411 N N . GLN A 1 189 ? -11.873 -7.468 32.196 1.00 55.06 189 GLN A N 1
ATOM 1412 C CA . GLN A 1 189 ? -10.920 -7.830 33.253 1.00 55.06 189 GLN A CA 1
ATOM 1413 C C . GLN A 1 189 ? -9.647 -8.451 32.658 1.00 55.06 189 GLN A C 1
ATOM 1415 O O . GLN A 1 189 ? -9.664 -9.525 32.066 1.00 55.06 189 GLN A O 1
ATOM 1420 N N . GLY A 1 190 ? -8.529 -7.737 32.834 1.00 59.00 190 GLY A N 1
ATOM 1421 C CA . GLY A 1 190 ? -7.179 -8.197 32.511 1.00 59.00 190 GLY A CA 1
ATOM 1422 C C . GLY A 1 190 ? -6.680 -7.789 31.122 1.00 59.00 190 GLY A C 1
ATOM 1423 O O . GLY A 1 190 ? -6.840 -8.546 30.171 1.00 59.00 190 GLY A O 1
ATOM 1424 N N . ARG A 1 191 ? -6.030 -6.611 31.029 1.00 52.16 191 ARG A N 1
ATOM 1425 C CA . ARG A 1 191 ? -4.866 -6.281 30.149 1.00 52.16 191 ARG A CA 1
ATOM 1426 C C . ARG A 1 191 ? -4.519 -4.778 30.090 1.00 52.16 191 ARG A C 1
ATOM 1428 O O . ARG A 1 191 ? -4.043 -4.281 29.075 1.00 52.16 191 ARG A O 1
ATOM 1435 N N . ILE A 1 192 ? -4.676 -4.048 31.192 1.00 50.31 192 ILE A N 1
ATOM 1436 C CA . ILE A 1 192 ? -3.866 -2.847 31.443 1.00 50.31 192 ILE A CA 1
ATOM 1437 C C . ILE A 1 192 ? -3.092 -3.145 32.726 1.00 50.31 192 ILE A C 1
ATOM 1439 O O . ILE A 1 192 ? -3.681 -3.183 33.797 1.00 50.31 192 ILE A O 1
ATOM 1443 N N . GLY A 1 193 ? -1.803 -3.475 32.605 1.00 48.88 193 GLY A N 1
ATOM 1444 C CA . GLY A 1 193 ? -0.906 -3.598 33.761 1.00 48.88 193 GLY A CA 1
ATOM 1445 C C . GLY A 1 193 ? -0.760 -4.971 34.425 1.00 48.88 193 GLY A C 1
ATOM 1446 O O . GLY A 1 193 ? -0.050 -5.055 35.419 1.00 48.88 193 GLY A O 1
ATOM 1447 N N . ALA A 1 194 ? -1.324 -6.060 33.888 1.00 46.59 194 ALA A N 1
ATOM 1448 C CA . ALA A 1 194 ? -0.835 -7.393 34.252 1.00 46.59 194 ALA A CA 1
ATOM 1449 C C . ALA A 1 194 ? 0.510 -7.608 33.548 1.00 46.59 194 ALA A C 1
ATOM 1451 O O . ALA A 1 194 ? 0.599 -8.268 32.511 1.00 46.59 194 ALA A O 1
ATOM 1452 N N . GLU A 1 195 ? 1.549 -6.969 34.086 1.00 47.72 195 GLU A N 1
ATOM 1453 C CA . GLU A 1 195 ? 2.909 -7.470 34.000 1.00 47.72 195 GLU A CA 1
ATOM 1454 C C . GLU A 1 195 ? 2.786 -8.973 34.263 1.00 47.72 195 GLU A C 1
ATOM 1456 O O . GLU A 1 195 ? 2.434 -9.386 35.368 1.00 47.72 195 GLU A O 1
ATOM 1461 N N . LYS A 1 196 ? 2.953 -9.806 33.220 1.00 43.69 196 LYS A N 1
ATOM 1462 C CA . LYS A 1 196 ? 3.240 -11.227 33.441 1.00 43.69 196 LYS A CA 1
ATOM 1463 C C . LYS A 1 196 ? 4.312 -11.189 34.517 1.00 43.69 196 LYS A C 1
ATOM 1465 O O . LYS A 1 196 ? 5.311 -10.522 34.230 1.00 43.69 196 LYS A O 1
ATOM 1470 N N . PRO A 1 197 ? 4.131 -11.781 35.712 1.00 47.22 197 PRO A N 1
ATOM 1471 C CA . PRO A 1 197 ? 5.190 -11.745 36.697 1.00 47.22 197 PRO A CA 1
ATOM 1472 C C . PRO A 1 197 ? 6.395 -12.282 35.947 1.00 47.22 197 PRO A C 1
ATOM 1474 O O . PRO A 1 197 ? 6.369 -13.421 35.469 1.00 47.22 197 PRO A O 1
ATOM 1477 N N . ARG A 1 198 ? 7.392 -11.421 35.687 1.00 52.78 198 ARG A N 1
ATOM 1478 C CA . ARG A 1 198 ? 8.678 -11.886 35.198 1.00 52.78 198 ARG A CA 1
ATOM 1479 C C . ARG A 1 198 ? 9.090 -12.774 36.340 1.00 52.78 198 ARG A C 1
ATOM 1481 O O . ARG A 1 198 ? 9.522 -12.276 37.376 1.00 52.78 198 ARG A O 1
ATOM 1488 N N . ILE A 1 199 ? 8.876 -14.076 36.185 1.00 56.03 199 ILE A N 1
ATOM 1489 C CA . ILE A 1 199 ? 9.519 -15.075 37.005 1.00 56.03 199 ILE A CA 1
ATOM 1490 C C . ILE A 1 199 ? 10.982 -14.851 36.664 1.00 56.03 199 ILE A C 1
ATOM 1492 O O . ILE A 1 199 ? 11.520 -15.381 35.695 1.00 56.03 199 ILE A O 1
ATOM 1496 N N . ARG A 1 200 ? 11.590 -13.913 37.391 1.00 54.62 200 ARG A N 1
ATOM 1497 C CA . ARG A 1 200 ? 13.013 -13.697 37.445 1.00 54.62 200 ARG A CA 1
ATOM 1498 C C . ARG A 1 200 ? 13.473 -15.008 38.023 1.00 54.62 200 ARG A C 1
ATOM 1500 O O . ARG A 1 200 ? 13.340 -15.229 39.220 1.00 54.62 200 ARG A O 1
ATOM 1507 N N . SER A 1 201 ? 13.869 -15.914 37.140 1.00 58.88 201 SER A N 1
ATOM 1508 C CA . SER A 1 201 ? 14.448 -17.194 37.486 1.00 58.88 201 SER A CA 1
ATOM 1509 C C . SER A 1 201 ? 15.640 -16.883 38.375 1.00 58.88 201 SER A C 1
ATOM 1511 O O . SER A 1 201 ? 16.731 -16.573 37.893 1.00 58.88 201 SER A O 1
ATOM 1513 N N . TYR A 1 202 ? 15.402 -16.873 39.682 1.00 57.22 202 TYR A N 1
ATOM 1514 C CA . TYR A 1 202 ? 16.416 -16.688 40.692 1.00 57.22 202 TYR A CA 1
ATOM 1515 C C . TYR A 1 202 ? 17.130 -18.028 40.777 1.00 57.22 202 TYR A C 1
ATOM 1517 O O . TYR A 1 202 ? 16.952 -18.808 41.705 1.00 57.22 202 TYR A O 1
ATOM 1525 N N . ARG A 1 203 ? 17.914 -18.333 39.740 1.00 59.81 203 ARG A N 1
ATOM 1526 C CA . ARG A 1 203 ? 18.887 -19.415 39.762 1.00 59.81 203 ARG A CA 1
ATOM 1527 C C . ARG A 1 203 ? 20.042 -18.944 40.648 1.00 59.81 203 ARG A C 1
ATOM 1529 O O . ARG A 1 203 ? 21.150 -18.728 40.176 1.00 59.81 203 ARG A O 1
ATOM 1536 N N . ARG A 1 204 ? 19.771 -18.731 41.940 1.00 58.88 204 ARG A N 1
ATOM 1537 C CA . ARG A 1 204 ? 20.818 -18.824 42.950 1.00 58.88 204 ARG A CA 1
ATOM 1538 C C . ARG A 1 204 ? 21.090 -20.313 43.050 1.00 58.88 204 ARG A C 1
ATOM 1540 O O . ARG A 1 204 ? 20.275 -21.063 43.576 1.00 58.88 204 ARG A O 1
ATOM 1547 N N . THR A 1 205 ? 22.204 -20.756 42.489 1.00 59.91 205 THR A N 1
ATOM 1548 C CA . THR A 1 205 ? 22.836 -21.994 42.933 1.00 59.91 205 THR A CA 1
ATOM 1549 C C . THR A 1 205 ? 23.157 -21.811 44.410 1.00 59.91 205 THR A C 1
ATOM 1551 O O . THR A 1 205 ? 24.185 -21.233 44.755 1.00 59.91 205 THR A O 1
ATOM 1554 N N . LEU A 1 206 ? 22.226 -22.218 45.273 1.00 60.19 206 LEU A N 1
ATOM 1555 C CA . LEU A 1 206 ? 22.472 -22.365 46.699 1.00 60.19 206 LEU A CA 1
ATOM 1556 C C . LEU A 1 206 ? 23.622 -23.368 46.822 1.00 60.19 206 LEU A C 1
ATOM 1558 O O . LEU A 1 206 ? 23.495 -24.520 46.401 1.00 60.19 206 LEU A O 1
ATOM 1562 N N . LYS A 1 207 ? 24.776 -22.921 47.322 1.00 62.12 207 LYS A N 1
ATOM 1563 C CA . LYS A 1 207 ? 25.853 -23.845 47.691 1.00 62.12 207 LYS A CA 1
ATOM 1564 C C . LYS A 1 207 ? 25.331 -24.723 48.830 1.00 62.12 207 LYS A C 1
ATOM 1566 O O . LYS A 1 207 ? 24.610 -24.233 49.696 1.00 62.12 207 LYS A O 1
ATOM 1571 N N . GLY A 1 208 ? 25.702 -26.004 48.847 1.00 59.53 208 GLY A N 1
ATOM 1572 C CA . GLY A 1 208 ? 25.186 -26.988 49.815 1.00 59.53 208 GLY A CA 1
ATOM 1573 C C . GLY A 1 208 ? 25.324 -26.581 51.292 1.00 59.53 208 GLY A C 1
ATOM 1574 O O . GLY A 1 208 ? 24.558 -27.046 52.131 1.00 59.53 208 GLY A O 1
ATOM 1575 N N . GLU A 1 209 ? 26.233 -25.657 51.610 1.00 63.38 209 GLU A N 1
ATOM 1576 C CA . GLU A 1 209 ? 26.395 -25.086 52.951 1.00 63.38 209 GLU A CA 1
ATOM 1577 C C . GLU A 1 209 ? 25.233 -24.181 53.393 1.00 63.38 209 GLU A C 1
ATOM 1579 O O . GLU A 1 209 ? 24.889 -24.179 54.574 1.00 63.38 209 GLU A O 1
ATOM 1584 N N . GLU A 1 210 ? 24.590 -23.445 52.478 1.00 62.72 210 GLU A N 1
ATOM 1585 C CA . GLU A 1 210 ? 23.443 -22.582 52.813 1.00 62.72 210 GLU A CA 1
ATOM 1586 C C . GLU A 1 210 ? 22.185 -23.410 53.099 1.00 62.72 210 GLU A C 1
ATOM 1588 O O . GLU A 1 210 ? 21.453 -23.106 54.037 1.00 62.72 210 GLU A O 1
ATOM 1593 N N . ILE A 1 211 ? 21.982 -24.513 52.370 1.00 61.81 211 ILE A N 1
ATOM 1594 C CA . ILE A 1 211 ? 20.870 -25.449 52.610 1.00 61.81 211 ILE A CA 1
ATOM 1595 C C . ILE A 1 211 ? 21.025 -26.114 53.985 1.00 61.81 211 ILE A C 1
ATOM 1597 O O . ILE A 1 211 ? 20.054 -26.250 54.726 1.00 61.81 211 ILE A O 1
ATOM 1601 N N . ARG A 1 212 ? 22.261 -26.457 54.376 1.00 61.47 212 ARG A N 1
ATOM 1602 C CA . ARG A 1 212 ? 22.550 -27.080 55.677 1.00 61.47 212 ARG A CA 1
ATOM 1603 C C . ARG A 1 212 ? 22.317 -26.139 56.864 1.00 61.47 212 ARG A C 1
ATOM 1605 O O . ARG A 1 212 ? 22.000 -26.620 57.944 1.00 61.47 212 ARG A O 1
ATOM 1612 N N . ARG A 1 213 ? 22.438 -24.820 56.669 1.00 63.91 213 ARG A N 1
ATOM 1613 C CA . ARG A 1 213 ? 22.116 -23.803 57.692 1.00 63.91 213 ARG A CA 1
ATOM 1614 C C . ARG A 1 213 ? 20.621 -23.499 57.802 1.00 63.91 213 ARG A C 1
ATOM 1616 O O . ARG A 1 213 ? 20.199 -22.971 58.823 1.00 63.91 213 ARG A O 1
ATOM 1623 N N . MET A 1 214 ? 19.840 -23.793 56.762 1.00 61.91 214 MET A N 1
ATOM 1624 C CA . MET A 1 214 ? 18.393 -23.545 56.734 1.00 61.91 214 MET A CA 1
ATOM 1625 C C . MET A 1 214 ? 17.563 -24.713 57.276 1.00 61.91 214 MET A C 1
ATOM 1627 O O . MET A 1 214 ? 16.375 -24.539 57.540 1.00 61.91 214 MET A O 1
ATOM 1631 N N . LEU A 1 215 ? 18.161 -25.894 57.444 1.00 65.50 215 LEU A N 1
ATOM 1632 C CA . LEU A 1 215 ? 17.476 -27.033 58.040 1.00 65.50 215 LEU A CA 1
ATOM 1633 C C . LEU A 1 215 ? 17.421 -26.855 59.565 1.00 65.50 215 LEU A C 1
ATOM 1635 O O . LEU A 1 215 ? 18.479 -26.731 60.189 1.00 65.50 215 LEU A O 1
ATOM 1639 N N . PRO A 1 216 ? 16.226 -26.849 60.186 1.00 59.28 216 PRO A N 1
ATOM 1640 C CA . PRO A 1 216 ? 16.125 -26.878 61.635 1.00 59.28 216 PRO A CA 1
ATOM 1641 C C . PRO A 1 216 ? 16.807 -28.154 62.124 1.00 59.28 216 PRO A C 1
ATOM 1643 O O . PRO A 1 216 ? 16.481 -29.253 61.674 1.00 59.28 216 PRO A O 1
ATOM 1646 N N . THR A 1 217 ? 17.784 -28.014 63.018 1.00 56.25 217 THR A N 1
ATOM 1647 C CA . THR A 1 217 ? 18.388 -29.152 63.706 1.00 56.25 217 THR A CA 1
ATOM 1648 C C . THR A 1 217 ? 17.282 -29.827 64.504 1.00 56.25 217 THR A C 1
ATOM 1650 O O . THR A 1 217 ? 16.881 -29.337 65.560 1.00 56.25 217 THR A O 1
ATOM 1653 N N . THR A 1 218 ? 16.731 -30.912 63.970 1.00 49.47 218 THR A N 1
ATOM 1654 C CA . THR A 1 218 ? 15.772 -31.748 64.680 1.00 49.47 218 THR A CA 1
ATOM 1655 C C . THR A 1 218 ? 16.503 -32.357 65.869 1.00 49.47 218 THR A C 1
ATOM 1657 O O . THR A 1 218 ? 17.235 -33.334 65.720 1.00 49.47 218 THR A O 1
ATOM 1660 N N . ASN A 1 219 ? 16.343 -31.752 67.046 1.00 52.50 219 ASN A N 1
ATOM 1661 C CA . ASN A 1 219 ? 16.564 -32.471 68.291 1.00 52.50 219 ASN A CA 1
ATOM 1662 C C . ASN A 1 219 ? 15.628 -33.689 68.281 1.00 52.50 219 ASN A C 1
ATOM 1664 O O . ASN A 1 219 ? 14.457 -33.530 67.922 1.00 52.50 219 ASN A O 1
ATOM 1668 N N . PRO A 1 220 ? 16.107 -34.895 68.624 1.00 49.91 220 PRO A N 1
ATOM 1669 C CA . PRO A 1 220 ? 15.240 -36.060 68.679 1.00 49.91 220 PRO A CA 1
ATOM 1670 C C . PRO A 1 220 ? 14.152 -35.844 69.740 1.00 49.91 220 PRO A C 1
ATOM 1672 O O . PRO A 1 220 ? 14.430 -35.438 70.868 1.00 49.91 220 PRO A O 1
ATOM 1675 N N . THR A 1 221 ? 12.905 -36.081 69.340 1.00 46.44 221 THR A N 1
ATOM 1676 C CA . THR A 1 221 ? 11.685 -35.968 70.146 1.00 46.44 221 THR A CA 1
ATOM 1677 C C . THR A 1 221 ? 11.788 -36.807 71.432 1.00 46.44 221 THR A C 1
ATOM 1679 O O . THR A 1 221 ? 12.216 -37.962 71.345 1.00 46.44 221 THR A O 1
ATOM 1682 N N . PRO A 1 222 ? 11.378 -36.306 72.616 1.00 50.19 222 PRO A N 1
ATOM 1683 C CA . PRO A 1 222 ? 11.287 -37.134 73.818 1.00 50.19 222 PRO A CA 1
ATOM 1684 C C . PRO A 1 222 ? 10.228 -38.226 73.613 1.00 50.19 222 PRO A C 1
ATOM 1686 O O . PRO A 1 222 ? 9.119 -37.931 73.167 1.00 50.19 222 PRO A O 1
ATOM 1689 N N . GLN A 1 223 ? 10.565 -39.485 73.907 1.00 48.00 223 GLN A N 1
ATOM 1690 C CA . GLN A 1 223 ? 9.626 -40.609 73.812 1.00 48.00 223 GLN A CA 1
ATOM 1691 C C . GLN A 1 223 ? 8.473 -40.441 74.821 1.00 48.00 223 GLN A C 1
ATOM 1693 O O . GLN A 1 223 ? 8.733 -40.054 75.964 1.00 48.00 223 GLN A O 1
ATOM 1698 N N . PRO A 1 224 ? 7.215 -40.734 74.442 1.00 44.94 224 PRO A N 1
ATOM 1699 C CA . PRO A 1 224 ? 6.084 -40.638 75.353 1.00 44.94 224 PRO A CA 1
ATOM 1700 C C . PRO A 1 224 ? 6.116 -41.780 76.377 1.00 44.94 224 PRO A C 1
ATOM 1702 O O . PRO A 1 224 ? 6.297 -42.948 76.038 1.00 44.94 224 PRO A O 1
ATOM 1705 N N . SER A 1 225 ? 5.948 -41.409 77.642 1.00 47.75 225 SER A N 1
ATOM 1706 C CA . SER A 1 225 ? 5.847 -42.277 78.813 1.00 47.75 225 SER A CA 1
ATOM 1707 C C . SER A 1 225 ? 4.668 -43.249 78.715 1.00 47.75 225 SER A C 1
ATOM 1709 O O . SER A 1 225 ? 3.544 -42.843 78.439 1.00 47.75 225 SER A O 1
ATOM 1711 N N . THR A 1 226 ? 4.946 -44.525 78.979 1.00 47.31 226 THR A N 1
ATOM 1712 C CA . THR A 1 226 ? 4.019 -45.661 78.992 1.00 47.31 226 THR A CA 1
ATOM 1713 C C . THR A 1 226 ? 2.802 -45.419 79.892 1.00 47.31 226 THR A C 1
ATOM 1715 O O . THR A 1 226 ? 2.919 -45.429 81.118 1.00 47.31 226 THR A O 1
ATOM 1718 N N . GLU A 1 227 ? 1.626 -45.253 79.292 1.00 50.78 227 GLU A N 1
ATOM 1719 C CA . GLU A 1 227 ? 0.339 -45.230 79.990 1.00 50.78 227 GLU A CA 1
ATOM 1720 C C . GLU A 1 227 ? -0.183 -46.671 80.125 1.00 50.78 227 GLU A C 1
ATOM 1722 O O . GLU A 1 227 ? -0.355 -47.379 79.132 1.00 50.78 227 GLU A O 1
ATOM 1727 N N . ARG A 1 228 ? -0.348 -47.147 81.368 1.00 48.12 228 ARG A N 1
ATOM 1728 C CA . ARG A 1 228 ? -0.883 -48.485 81.676 1.00 48.12 228 ARG A CA 1
ATOM 1729 C C . ARG A 1 228 ? -2.378 -48.532 81.367 1.00 48.12 228 ARG A C 1
ATOM 1731 O O . ARG A 1 228 ? -3.133 -47.734 81.913 1.00 48.12 228 ARG A O 1
ATOM 1738 N N . ALA A 1 229 ? -2.798 -49.515 80.578 1.00 46.09 229 ALA A N 1
ATOM 1739 C CA . ALA A 1 229 ? -4.200 -49.905 80.457 1.00 46.09 229 ALA A CA 1
ATOM 1740 C C . ALA A 1 229 ? -4.651 -50.716 81.697 1.00 46.09 229 ALA A C 1
ATOM 1742 O O . ALA A 1 229 ? -3.824 -51.446 82.254 1.00 46.09 229 ALA A O 1
ATOM 1743 N N . PRO A 1 230 ? -5.922 -50.629 82.136 1.00 47.41 230 PRO A N 1
ATOM 1744 C CA . PRO A 1 230 ? -6.479 -51.538 83.133 1.00 47.41 230 PRO A CA 1
ATOM 1745 C C . PRO A 1 230 ? -6.801 -52.893 82.489 1.00 47.41 230 PRO A C 1
ATOM 1747 O O . PRO A 1 230 ? -7.421 -52.960 81.431 1.00 47.41 230 PRO A O 1
ATOM 1750 N N . GLU A 1 231 ? -6.349 -53.956 83.142 1.00 53.41 231 GLU A N 1
ATOM 1751 C CA . GLU A 1 231 ? -6.529 -55.359 82.772 1.00 53.41 231 GLU A CA 1
ATOM 1752 C C . GLU A 1 231 ? -7.960 -55.789 83.134 1.00 53.41 231 GLU A C 1
ATOM 1754 O O . GLU A 1 231 ? -8.326 -55.818 84.310 1.00 53.41 231 GLU A O 1
ATOM 1759 N N . GLU A 1 232 ? -8.791 -56.021 82.116 1.00 53.72 232 GLU A N 1
ATOM 1760 C CA . GLU A 1 232 ? -10.189 -56.422 82.271 1.00 53.72 232 GLU A CA 1
ATOM 1761 C C . GLU A 1 232 ? -10.309 -57.954 82.344 1.00 53.72 232 GLU A C 1
ATOM 1763 O O . GLU A 1 232 ? -9.658 -58.707 81.617 1.00 53.72 232 GLU A O 1
ATOM 1768 N N . ASP A 1 233 ? -11.133 -58.360 83.299 1.00 45.22 233 ASP A N 1
ATOM 1769 C CA . ASP A 1 233 ? -11.355 -59.674 83.888 1.00 45.22 233 ASP A CA 1
ATOM 1770 C C . ASP A 1 233 ? -11.790 -60.760 82.881 1.00 45.22 233 ASP A C 1
ATOM 1772 O O . ASP A 1 233 ? -12.703 -60.576 82.074 1.00 45.22 233 ASP A O 1
ATOM 1776 N N . SER A 1 234 ? -11.143 -61.925 82.949 1.00 53.44 234 SER A N 1
ATOM 1777 C CA . SER A 1 234 ? -11.501 -63.126 82.182 1.00 53.44 234 SER A CA 1
ATOM 1778 C C . SER A 1 234 ? -12.413 -64.033 83.007 1.00 53.44 234 SER A C 1
ATOM 1780 O O . SER A 1 234 ? -12.075 -64.307 84.158 1.00 53.44 234 SER A O 1
ATOM 1782 N N . PRO A 1 235 ? -13.436 -64.674 82.410 1.00 55.16 235 PRO A N 1
ATOM 1783 C CA . PRO A 1 235 ? -13.927 -65.940 82.940 1.00 55.16 235 PRO A CA 1
ATOM 1784 C C . PRO A 1 235 ? -13.627 -67.142 82.023 1.00 55.16 235 PRO A C 1
ATOM 1786 O O . PRO A 1 235 ? -13.500 -66.997 80.805 1.00 55.16 235 PRO A O 1
ATOM 1789 N N . PRO A 1 236 ? -13.510 -68.347 82.615 1.00 55.38 236 PRO A N 1
ATOM 1790 C CA . PRO A 1 236 ? -12.924 -69.536 82.002 1.00 55.38 236 PRO A CA 1
ATOM 1791 C C . PRO A 1 236 ? -13.992 -70.459 81.403 1.00 55.38 236 PRO A C 1
ATOM 1793 O O . PRO A 1 236 ? -15.124 -70.434 81.866 1.00 55.38 236 PRO A O 1
ATOM 1796 N N . SER A 1 237 ? -13.612 -71.319 80.450 1.00 46.25 237 SER A N 1
ATOM 1797 C CA . SER A 1 237 ? -14.231 -72.624 80.096 1.00 46.25 237 SER A CA 1
ATOM 1798 C C . SER A 1 237 ? -13.712 -72.987 78.693 1.00 46.25 237 SER A C 1
ATOM 1800 O O . SER A 1 237 ? -13.729 -72.131 77.822 1.00 46.25 237 SER A O 1
ATOM 1802 N N . THR A 1 238 ? -13.246 -74.165 78.287 1.00 49.06 238 THR A N 1
ATOM 1803 C CA . THR A 1 238 ? -13.118 -75.527 78.822 1.00 49.06 238 THR A CA 1
ATOM 1804 C C . THR A 1 238 ? -12.313 -76.294 77.764 1.00 49.06 238 THR A C 1
ATOM 1806 O O . THR A 1 238 ? -12.491 -76.056 76.569 1.00 49.06 238 THR A O 1
ATOM 1809 N N . ALA A 1 239 ? -11.463 -77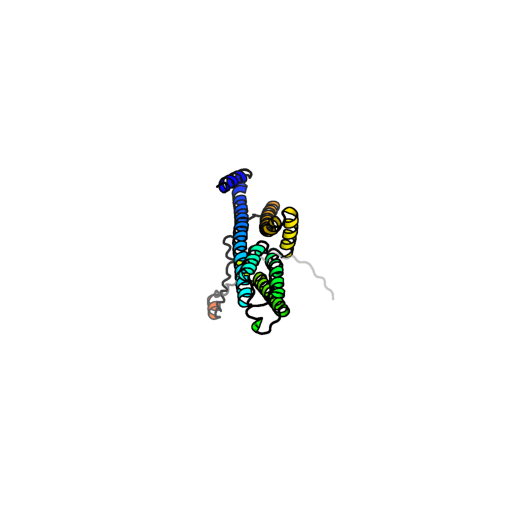.229 78.187 1.00 55.28 239 ALA A N 1
ATOM 1810 C CA . ALA A 1 239 ? -10.833 -78.219 77.311 1.00 55.28 239 ALA A CA 1
ATOM 1811 C C . ALA A 1 239 ? -11.882 -79.121 76.617 1.00 55.28 239 ALA A C 1
ATOM 1813 O O . ALA A 1 239 ? -13.012 -79.236 77.101 1.00 55.28 239 ALA A O 1
ATOM 1814 N N . PRO A 1 240 ? -11.492 -79.839 75.550 1.00 54.69 240 PRO A N 1
ATOM 1815 C CA . PRO A 1 240 ? -11.315 -81.272 75.776 1.00 54.69 240 PRO A CA 1
ATOM 1816 C C . PRO A 1 240 ? -10.066 -81.874 75.118 1.00 54.69 240 PRO A C 1
ATOM 1818 O O . PRO A 1 240 ? -9.472 -81.340 74.186 1.00 54.69 240 PRO A O 1
ATOM 1821 N N . ALA A 1 241 ? -9.698 -83.022 75.677 1.00 45.12 241 ALA A N 1
ATOM 1822 C CA . ALA A 1 241 ? -8.624 -83.916 75.287 1.00 45.12 241 ALA A CA 1
ATOM 1823 C C . ALA A 1 241 ? -8.937 -84.729 74.020 1.00 45.12 241 ALA A C 1
ATOM 1825 O O . ALA A 1 241 ? -10.086 -85.117 73.825 1.00 45.12 241 ALA A O 1
ATOM 1826 N N . SER A 1 242 ? -7.885 -85.038 73.250 1.00 46.91 242 SER A N 1
ATOM 1827 C CA . SER A 1 242 ? -7.693 -86.167 72.306 1.00 46.91 242 SER A CA 1
ATOM 1828 C C . SER A 1 242 ? -6.568 -85.732 71.349 1.00 46.91 242 SER A C 1
ATOM 1830 O O . SER A 1 242 ? -6.685 -84.648 70.787 1.00 46.91 242 SER A O 1
ATOM 1832 N N . THR A 1 243 ? -5.457 -86.420 71.095 1.00 48.03 243 THR A N 1
ATOM 1833 C CA . THR A 1 243 ? -5.042 -87.827 71.216 1.00 48.03 243 THR A CA 1
ATOM 1834 C C . THR A 1 243 ? -3.516 -87.846 71.322 1.00 48.03 243 THR A C 1
ATOM 1836 O O . THR A 1 243 ? -2.902 -86.911 70.758 1.00 48.03 243 THR A O 1
#